Protein AF-A0A4D5RZQ8-F1 (afdb_monomer)

Organism: Ixodes scapularis (NCBI:txid6945)

Radius of gyration: 25.53 Å; Cα contacts (8 Å, |Δi|>4): 150; chains: 1; bounding box: 69×54×62 Å

Mean predicted aligned error: 17.37 Å

pLDDT: mean 73.5, std 21.87, range [24.86, 95.88]

Solvent-accessible surface area (backbone atoms only — not comparable to full-atom values): 15241 Å² total; per-residue (Å²): 139,88,83,89,85,85,87,79,93,62,88,60,76,55,78,54,78,70,83,88,79,82,93,81,91,76,90,80,89,87,87,85,86,82,96,78,65,70,71,69,52,48,58,58,53,49,54,51,53,51,50,51,41,70,76,37,72,92,57,69,78,52,86,44,87,56,77,69,95,70,79,49,62,72,60,54,49,52,52,50,53,44,51,72,77,52,64,61,80,85,72,75,75,63,95,75,77,50,70,65,58,58,49,48,54,54,49,50,53,50,52,49,53,56,46,50,58,50,59,71,47,60,77,36,65,78,72,62,87,86,50,52,72,66,58,40,50,50,54,50,21,56,72,65,76,61,52,68,33,58,39,58,50,35,67,74,67,65,57,92,70,80,55,46,29,93,88,77,61,47,71,27,43,59,54,42,54,62,32,77,73,40,66,69,90,67,56,80,94,50,64,85,56,85,47,59,66,53,64,52,47,52,65,96,52,88,60,40,64,60,51,53,49,52,50,46,68,51,46,50,60,53,32,50,53,45,52,52,55,54,56,54,52,61,61,64,79,73,116

Foldseek 3Di:
DDDDDDDDDDWDKDKDFDDDDDDDDDDDDDDDDDDDPPPVCVVVVVVVVVVVCVVPVPTDIDIDTDGPPPPPPVRVVVVVVCCVVDVDPPPPPPPDDPVVVVVVVVVVVVVVVVVVVVVVLPQFDQPDPPDDPVLNVQLVCLSVQNQQKLQVLCVVVVDPDARADPPPGDHTGPQCQQPVVQNFPADPVCPPDDGSSCLRRDDPDPCVVVSSVSSCVRRVVSSVVSVVVSVVVVVVVVD

Sequence (239 aa):
ISKMKRSCPLTHALIHSTPKPSQNPQRSTIWKNKKLHRQHLTLKTNNLVCEIHVRYPDKKFRLVWTPGHQGVEGNETAHRLTLENSPGPVSSWPAIYSVGATRNARRALRKSRLKEQREERTIYPHPPKTMSRQQSSLVRQAQTNSLPSHYIFHHIYKRPDSPTCPKCREYPSIPHTYWSRNPPTLPPTLSHIISWEEWLALPMGTDTPTALEALINHSSPLAESIRETCARRTVRTRT

Secondary structure (DSSP, 8-state):
------------EEEEE-----------------TTSTTHHHHHHHHHHHHHHHH-TT--EEEEE--TTS--HHHHHHHHHHHHH---S-----SS--HHHHHHHHHHHHHHHHHHHHHGGGGSPPPPTTS-HHHHHHHHHHHTT-S--HHHHHHHHT-SS----TTT-S---HHIIIIISS-----GGGTT--SHHHHHS--SSTTHHHHHHHHHHHHHHHHHHHHHHHHHHHHHTT-

Structure (mmCIF, N/CA/C/O backbone):
data_AF-A0A4D5RZQ8-F1
#
_entry.id   AF-A0A4D5RZQ8-F1
#
loop_
_atom_site.group_PDB
_atom_site.id
_atom_site.type_symbol
_atom_site.label_atom_id
_atom_site.label_alt_id
_atom_site.label_comp_id
_atom_site.label_asym_id
_atom_site.label_entity_id
_atom_site.label_seq_id
_atom_site.pdbx_PDB_ins_code
_atom_site.Cartn_x
_atom_site.Cartn_y
_atom_site.Cartn_z
_atom_site.occupancy
_atom_site.B_iso_or_equiv
_atom_site.auth_seq_id
_atom_site.auth_comp_id
_atom_site.auth_asym_id
_atom_site.auth_atom_id
_atom_site.pdbx_PDB_model_num
ATOM 1 N N . ILE A 1 1 ? 48.297 -12.491 -20.208 1.00 29.78 1 ILE A N 1
ATOM 2 C CA . ILE A 1 1 ? 47.726 -13.008 -18.934 1.00 29.78 1 ILE A CA 1
ATOM 3 C C . ILE A 1 1 ? 46.802 -11.916 -18.377 1.00 29.78 1 ILE A C 1
ATOM 5 O O . ILE A 1 1 ? 47.288 -10.922 -17.882 1.00 29.78 1 ILE A O 1
ATOM 9 N N . SER A 1 2 ? 45.529 -11.861 -18.773 1.00 29.11 2 SER A N 1
ATOM 10 C CA . SER A 1 2 ? 44.359 -12.528 -18.167 1.00 29.11 2 SER A CA 1
ATOM 11 C C . SER A 1 2 ? 43.505 -11.558 -17.323 1.00 29.11 2 SER A C 1
ATOM 13 O O . SER A 1 2 ? 43.999 -10.934 -16.393 1.00 29.11 2 SER A O 1
ATOM 15 N N . LYS A 1 3 ? 42.195 -11.552 -17.633 1.00 26.75 3 LYS A N 1
ATOM 16 C CA . LYS A 1 3 ? 41.026 -11.054 -16.867 1.00 26.75 3 LYS A CA 1
ATOM 17 C C . LYS A 1 3 ? 40.607 -9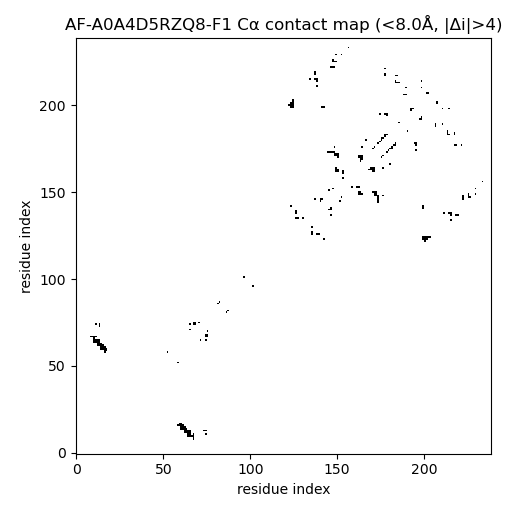.580 -17.020 1.00 26.75 3 LYS A C 1
ATOM 19 O O . LYS A 1 3 ? 40.619 -8.814 -16.065 1.00 26.75 3 LYS A O 1
ATOM 24 N N . MET A 1 4 ? 39.976 -9.262 -18.155 1.00 24.86 4 MET A N 1
ATOM 25 C CA . MET A 1 4 ? 38.814 -8.359 -18.161 1.00 24.86 4 MET A CA 1
ATOM 26 C C . MET A 1 4 ? 37.529 -9.193 -18.051 1.00 24.86 4 MET A C 1
ATOM 28 O O . MET A 1 4 ? 37.158 -9.902 -18.979 1.00 24.86 4 MET A O 1
ATOM 32 N N . LYS A 1 5 ? 36.828 -9.107 -16.916 1.00 30.89 5 LYS A N 1
ATOM 33 C CA . LYS A 1 5 ? 35.423 -9.527 -16.800 1.00 30.89 5 LYS A CA 1
ATOM 34 C C . LYS A 1 5 ? 34.562 -8.270 -16.745 1.00 30.89 5 LYS A C 1
ATOM 36 O O . LYS A 1 5 ? 34.431 -7.657 -15.691 1.00 30.89 5 LYS A O 1
ATOM 41 N N . ARG A 1 6 ? 33.976 -7.886 -17.880 1.00 31.34 6 ARG A N 1
ATOM 42 C CA . ARG A 1 6 ? 32.877 -6.914 -17.937 1.00 31.34 6 ARG A CA 1
ATOM 43 C C . ARG A 1 6 ? 31.578 -7.704 -18.075 1.00 31.34 6 ARG A C 1
ATOM 45 O O . ARG A 1 6 ? 31.312 -8.271 -19.123 1.00 31.34 6 ARG A O 1
ATOM 52 N N . SER A 1 7 ? 30.793 -7.784 -17.001 1.00 29.47 7 SER A N 1
ATOM 53 C CA . SER A 1 7 ? 29.434 -8.332 -17.039 1.00 29.47 7 SER A CA 1
ATOM 54 C C . SER A 1 7 ? 28.433 -7.179 -17.075 1.00 29.47 7 SER A C 1
ATOM 56 O O . SER A 1 7 ? 28.219 -6.517 -16.058 1.00 29.47 7 SER A O 1
ATOM 58 N N . CYS A 1 8 ? 27.834 -6.942 -18.238 1.00 29.69 8 CYS A N 1
ATOM 59 C CA . CYS A 1 8 ? 26.669 -6.078 -18.414 1.00 29.69 8 CYS A CA 1
ATOM 60 C C . CYS A 1 8 ? 25.449 -6.995 -18.626 1.00 29.69 8 CYS A C 1
ATOM 62 O O . CYS A 1 8 ? 25.531 -7.868 -19.490 1.00 29.69 8 CYS A O 1
ATOM 64 N N . PRO A 1 9 ? 24.350 -6.895 -17.855 1.00 34.78 9 PRO A N 1
ATOM 65 C CA . PRO A 1 9 ? 23.208 -7.777 -18.038 1.00 34.78 9 PRO A CA 1
ATOM 66 C C . PRO A 1 9 ? 22.174 -7.100 -18.945 1.00 34.78 9 PRO A C 1
ATOM 68 O O . PRO A 1 9 ? 21.301 -6.382 -18.469 1.00 34.78 9 PRO A O 1
ATOM 71 N N . LEU A 1 10 ? 22.250 -7.355 -20.250 1.00 33.25 10 LEU A N 1
ATOM 72 C CA . LEU A 1 10 ? 21.068 -7.318 -21.112 1.00 33.25 10 LEU A CA 1
ATOM 73 C C . LEU A 1 10 ? 20.671 -8.771 -21.358 1.00 33.25 10 LEU A C 1
ATOM 75 O O . LEU A 1 10 ? 21.478 -9.579 -21.807 1.00 33.25 10 LEU A O 1
ATOM 79 N N . THR A 1 11 ? 19.459 -9.119 -20.933 1.00 32.91 11 THR A N 1
ATOM 80 C CA . THR A 1 11 ? 18.948 -10.492 -20.950 1.00 32.91 11 THR A CA 1
ATOM 81 C C . THR A 1 11 ? 17.912 -10.579 -22.058 1.00 32.91 11 THR A C 1
ATOM 83 O O . THR A 1 11 ? 16.825 -10.031 -21.899 1.00 32.91 11 THR A O 1
ATOM 86 N N . HIS A 1 12 ? 18.235 -11.262 -23.152 1.00 40.97 12 HIS A N 1
ATOM 87 C CA . HIS A 1 12 ? 17.260 -11.654 -24.167 1.00 40.97 12 HIS A CA 1
ATOM 88 C C . HIS A 1 12 ? 17.228 -13.178 -24.252 1.00 40.97 12 HIS A C 1
ATOM 90 O O . HIS A 1 12 ? 18.252 -13.842 -24.091 1.00 40.97 12 HIS A O 1
ATOM 96 N N . ALA A 1 13 ? 16.030 -13.727 -24.425 1.00 38.28 13 ALA A N 1
ATOM 97 C CA . ALA A 1 13 ? 15.817 -15.151 -24.601 1.00 38.28 13 ALA A CA 1
ATOM 98 C C . ALA A 1 13 ? 15.454 -15.403 -26.064 1.00 38.28 13 ALA A C 1
ATOM 100 O O . ALA A 1 13 ? 14.511 -14.802 -26.574 1.00 38.28 13 ALA A O 1
ATOM 101 N N . LEU A 1 14 ? 16.205 -16.279 -26.726 1.00 39.69 14 LEU A N 1
ATOM 102 C CA . LEU A 1 14 ? 15.891 -16.755 -28.069 1.00 39.69 14 LEU A CA 1
ATOM 103 C C . LEU A 1 14 ? 15.102 -18.057 -27.969 1.00 39.69 14 LEU A C 1
ATOM 105 O O . LEU A 1 14 ? 15.439 -18.953 -27.189 1.00 39.69 14 LEU A O 1
ATOM 109 N N . ILE A 1 15 ? 14.047 -18.153 -28.772 1.00 37.19 15 ILE A N 1
ATOM 110 C CA . ILE A 1 15 ? 13.233 -19.356 -28.916 1.00 37.19 15 ILE A CA 1
ATOM 111 C C . ILE A 1 15 ? 13.574 -19.955 -30.276 1.00 37.19 15 ILE A C 1
ATOM 113 O O . ILE A 1 15 ? 13.273 -19.367 -31.310 1.00 37.19 15 ILE A O 1
ATOM 117 N N . HIS A 1 16 ? 14.205 -21.127 -30.272 1.00 34.44 16 HIS A N 1
ATOM 118 C CA . HIS A 1 16 ? 14.431 -21.901 -31.490 1.00 34.44 16 HIS A CA 1
ATOM 119 C C . HIS A 1 16 ? 13.367 -22.997 -31.611 1.00 34.44 16 HIS A C 1
ATOM 121 O O . HIS A 1 16 ? 13.112 -23.725 -30.648 1.00 34.44 16 HIS A O 1
ATOM 127 N N . SER A 1 17 ? 12.783 -23.147 -32.801 1.00 29.61 17 SER A N 1
ATOM 128 C CA . SER A 1 17 ? 12.032 -24.342 -33.192 1.00 29.61 17 SER A CA 1
ATOM 129 C C . SER A 1 17 ? 12.974 -25.298 -33.919 1.00 29.61 17 SER A C 1
ATOM 131 O O . SER A 1 17 ? 13.519 -24.940 -34.961 1.00 29.61 17 SER A O 1
ATOM 133 N N . THR A 1 18 ? 13.175 -26.504 -33.395 1.00 33.50 18 THR A N 1
ATOM 134 C CA . THR A 1 18 ? 13.947 -27.550 -34.083 1.00 33.50 18 THR A CA 1
ATOM 135 C C . THR A 1 18 ? 13.002 -28.613 -34.648 1.00 33.50 18 THR A C 1
ATOM 137 O O . THR A 1 18 ? 12.125 -29.064 -33.903 1.00 33.50 18 THR A O 1
ATOM 140 N N . PRO A 1 19 ? 13.169 -29.071 -35.902 1.00 31.41 19 PRO A N 1
ATOM 141 C CA . PRO A 1 19 ? 12.516 -30.290 -36.370 1.00 31.41 19 PRO A CA 1
ATOM 142 C C . PRO A 1 19 ? 13.084 -31.508 -35.617 1.00 31.41 19 PRO A C 1
ATOM 144 O O . PRO A 1 19 ? 14.240 -31.498 -35.197 1.00 31.41 19 PRO A O 1
ATOM 147 N N . LYS A 1 20 ? 12.238 -32.522 -35.381 1.00 34.00 20 LYS A N 1
ATOM 148 C CA . LYS A 1 20 ? 12.534 -33.724 -34.573 1.00 34.00 20 LYS A CA 1
ATOM 149 C C . LYS A 1 20 ? 13.854 -34.399 -34.985 1.00 34.00 20 LYS A C 1
ATOM 151 O O . LYS A 1 20 ? 13.957 -34.818 -36.134 1.00 34.00 20 LYS A O 1
ATOM 156 N N . PRO A 1 21 ? 14.742 -34.701 -34.021 1.00 30.91 21 PRO A N 1
ATOM 157 C CA . PRO A 1 21 ? 15.585 -35.882 -34.089 1.00 30.91 21 PRO A CA 1
ATOM 158 C C . PRO A 1 21 ? 15.149 -36.925 -33.050 1.00 30.91 21 PRO A C 1
ATOM 160 O O . PRO A 1 21 ? 14.499 -36.624 -32.045 1.00 30.91 21 PRO A O 1
ATOM 163 N N . SER A 1 22 ? 15.481 -38.170 -33.370 1.00 34.25 22 SER A N 1
ATOM 164 C CA . SER A 1 22 ? 15.110 -39.415 -32.709 1.00 34.25 22 SER A CA 1
ATOM 165 C C . SER A 1 22 ? 15.615 -39.563 -31.265 1.00 34.25 22 SER A C 1
ATOM 167 O O . SER A 1 22 ? 16.491 -38.849 -30.789 1.00 34.25 22 SER A O 1
ATOM 169 N N . GLN A 1 23 ? 14.996 -40.528 -30.588 1.00 34.56 23 GLN A N 1
ATOM 170 C CA . GLN A 1 23 ? 15.138 -40.971 -29.199 1.00 34.56 23 GLN A CA 1
ATOM 171 C C . GLN A 1 23 ? 16.588 -41.050 -28.663 1.00 34.56 23 GLN A C 1
ATOM 173 O O . GLN A 1 23 ? 17.402 -41.747 -29.254 1.00 34.56 23 GLN A O 1
ATOM 178 N N . ASN A 1 24 ? 16.883 -40.405 -27.519 1.00 27.77 24 ASN A N 1
ATOM 179 C CA . ASN A 1 24 ? 17.336 -41.014 -26.240 1.00 27.77 24 ASN A CA 1
ATOM 180 C C . ASN A 1 24 ? 17.576 -39.907 -25.169 1.00 27.77 24 ASN A C 1
ATOM 182 O O . ASN A 1 24 ? 17.968 -38.797 -25.536 1.00 27.77 24 ASN A O 1
ATOM 186 N N . PRO A 1 25 ? 17.351 -40.139 -23.855 1.00 42.00 25 PRO A N 1
ATOM 187 C CA . PRO A 1 25 ? 17.356 -39.101 -22.833 1.00 42.00 25 PRO A CA 1
ATOM 188 C C . PRO A 1 25 ? 18.711 -39.022 -22.122 1.00 42.00 25 PRO A C 1
ATOM 190 O O . PRO A 1 25 ? 19.153 -39.988 -21.508 1.00 42.00 25 PRO A O 1
ATOM 193 N N . GLN A 1 26 ? 19.336 -37.845 -22.094 1.00 27.84 26 GLN A N 1
ATOM 194 C CA . GLN A 1 26 ? 20.367 -37.558 -21.097 1.00 27.84 26 GLN A CA 1
ATOM 195 C C . GLN A 1 26 ? 20.061 -36.273 -20.332 1.00 27.84 26 GLN A C 1
ATOM 197 O O . GLN A 1 26 ? 20.013 -35.168 -20.871 1.00 27.84 26 GLN A O 1
ATOM 202 N N . ARG A 1 27 ? 19.851 -36.471 -19.026 1.00 35.59 27 ARG A N 1
ATOM 203 C CA . ARG A 1 27 ? 19.941 -35.458 -17.976 1.00 35.59 27 ARG A CA 1
ATOM 204 C C . ARG A 1 27 ? 21.267 -34.708 -18.104 1.00 35.59 27 ARG A C 1
ATOM 206 O O . ARG A 1 27 ? 22.316 -35.338 -18.103 1.00 35.59 27 ARG A O 1
ATOM 213 N N . SER A 1 28 ? 21.240 -33.384 -18.002 1.00 24.97 28 SER A N 1
ATOM 214 C CA . SER A 1 28 ? 22.231 -32.708 -17.160 1.00 24.97 28 SER A CA 1
ATOM 215 C C . SER A 1 28 ? 21.703 -31.375 -16.639 1.00 24.97 28 SER A C 1
ATOM 217 O O . SER A 1 28 ? 21.286 -30.471 -17.359 1.00 24.97 28 SER A O 1
ATOM 219 N N . THR A 1 29 ? 21.693 -31.308 -15.318 1.00 32.19 29 THR A N 1
ATOM 220 C CA . THR A 1 29 ? 21.389 -30.156 -14.485 1.00 32.19 29 THR A CA 1
ATOM 221 C C . THR A 1 29 ? 22.698 -29.418 -14.246 1.00 32.19 29 THR A C 1
ATOM 223 O O . THR A 1 29 ? 23.569 -29.989 -13.602 1.00 32.19 29 THR A O 1
ATOM 226 N N . ILE A 1 30 ? 22.854 -28.157 -14.667 1.00 24.89 30 ILE A N 1
ATOM 227 C CA . ILE A 1 30 ? 23.880 -27.270 -14.087 1.00 24.89 30 ILE A CA 1
ATOM 228 C C . ILE A 1 30 ? 23.316 -25.852 -13.935 1.00 24.89 30 ILE A C 1
ATOM 230 O O . ILE A 1 30 ? 23.224 -25.076 -14.881 1.00 24.89 30 ILE A O 1
ATOM 234 N N . TRP A 1 31 ? 22.966 -25.511 -12.693 1.00 30.81 31 TRP A N 1
ATOM 235 C CA . TRP A 1 31 ? 22.682 -24.154 -12.228 1.00 30.81 31 TRP A CA 1
ATOM 236 C C . TRP A 1 31 ? 23.890 -23.617 -11.453 1.00 30.81 31 TRP A C 1
ATOM 238 O O . TRP A 1 31 ? 24.262 -24.199 -10.436 1.00 30.81 31 TRP A O 1
ATOM 248 N N . LYS A 1 32 ? 24.435 -22.453 -11.838 1.00 27.66 32 LYS A N 1
ATOM 249 C CA . LYS A 1 32 ? 25.304 -21.635 -10.964 1.00 27.66 32 LYS A CA 1
ATOM 250 C C . LYS A 1 32 ? 24.985 -20.128 -11.066 1.00 27.66 32 LYS A C 1
ATOM 252 O O . LYS A 1 32 ? 25.587 -19.388 -11.823 1.00 27.66 32 LYS A O 1
ATOM 257 N N . ASN A 1 33 ? 24.008 -19.724 -10.245 1.00 30.12 33 ASN A N 1
ATOM 258 C CA . ASN A 1 33 ? 23.954 -18.550 -9.347 1.00 30.12 33 ASN A CA 1
ATOM 259 C C . ASN A 1 33 ? 24.274 -17.102 -9.840 1.00 30.12 33 ASN A C 1
ATOM 261 O O . ASN A 1 33 ? 25.426 -16.795 -10.129 1.00 30.12 33 ASN A O 1
ATOM 265 N N . LYS A 1 34 ? 23.294 -16.170 -9.713 1.00 36.84 34 LYS A N 1
ATOM 266 C CA . LYS A 1 34 ? 23.394 -14.900 -8.920 1.00 36.84 34 LYS A CA 1
ATOM 267 C C . LYS A 1 34 ? 22.046 -14.139 -8.735 1.00 36.84 34 LYS A C 1
ATOM 269 O O . LYS A 1 34 ? 21.710 -13.163 -9.395 1.00 36.84 34 LYS A O 1
ATOM 274 N N . LYS A 1 35 ? 21.272 -14.659 -7.780 1.00 34.84 35 LYS A N 1
ATOM 275 C CA . LYS A 1 35 ? 20.3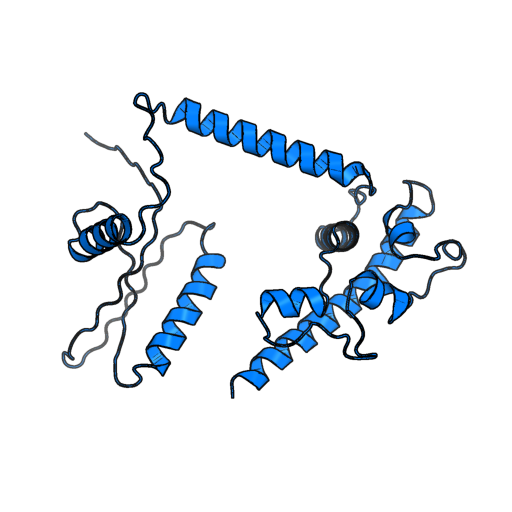94 -14.076 -6.730 1.00 34.84 35 LYS A CA 1
ATOM 276 C C . LYS A 1 35 ? 19.588 -12.746 -6.804 1.00 34.84 35 LYS A C 1
ATOM 278 O O . LYS A 1 35 ? 18.853 -12.551 -5.846 1.00 34.84 35 LYS A O 1
ATOM 283 N N . LEU A 1 36 ? 19.582 -11.875 -7.826 1.00 31.88 36 LEU A N 1
ATOM 284 C CA . LEU A 1 36 ? 18.715 -10.654 -7.762 1.00 31.88 36 LEU A CA 1
ATOM 285 C C . LEU A 1 36 ? 17.763 -10.379 -8.938 1.00 31.88 36 LEU A C 1
ATOM 287 O O . LEU A 1 36 ? 16.907 -9.509 -8.825 1.00 31.88 36 LEU A O 1
ATOM 291 N N . HIS A 1 37 ? 17.820 -11.157 -10.020 1.00 35.84 37 HIS A N 1
ATOM 292 C CA . HIS A 1 37 ? 16.949 -10.963 -11.194 1.00 35.84 37 HIS A CA 1
ATOM 293 C C . HIS A 1 37 ? 15.788 -11.971 -11.300 1.00 35.84 37 HIS A C 1
ATOM 295 O O . HIS A 1 37 ? 15.057 -11.997 -12.289 1.00 35.84 37 HIS A O 1
ATOM 301 N N . ARG A 1 38 ? 15.624 -12.835 -10.289 1.00 37.78 38 ARG A N 1
ATOM 302 C CA . ARG A 1 38 ? 14.928 -14.123 -10.435 1.00 37.78 38 ARG A CA 1
ATOM 303 C C . ARG A 1 38 ? 13.398 -14.059 -10.403 1.00 37.78 38 ARG A C 1
ATOM 305 O O . ARG A 1 38 ? 12.788 -14.991 -10.907 1.00 37.78 38 ARG A O 1
ATOM 312 N N . GLN A 1 39 ? 12.780 -13.019 -9.835 1.00 38.41 39 GLN A N 1
ATOM 313 C CA . GLN A 1 39 ? 11.319 -12.987 -9.614 1.00 38.41 39 GLN A CA 1
ATOM 314 C C . GLN A 1 39 ? 10.524 -12.239 -10.699 1.00 38.41 39 GLN A C 1
ATOM 316 O O . GLN A 1 39 ? 9.396 -12.616 -10.997 1.00 38.41 39 GLN A O 1
ATOM 321 N N . HIS A 1 40 ? 11.093 -11.209 -11.334 1.00 37.69 40 HIS A N 1
ATOM 322 C CA . HIS A 1 40 ? 10.385 -10.468 -12.391 1.00 37.69 40 HIS A CA 1
ATOM 323 C C . HIS A 1 40 ? 10.589 -11.038 -13.797 1.00 37.69 40 HIS A C 1
ATOM 325 O O . HIS A 1 40 ? 9.682 -10.927 -14.621 1.00 37.69 40 HIS A O 1
ATOM 331 N N . LEU A 1 41 ? 11.720 -11.703 -14.069 1.00 44.72 41 LEU A N 1
ATOM 332 C CA . LEU A 1 41 ? 11.882 -12.439 -15.326 1.00 44.72 41 LEU A CA 1
ATOM 333 C C . LEU A 1 41 ? 11.000 -13.689 -15.369 1.00 44.72 41 LEU A C 1
ATOM 335 O O . LEU A 1 41 ? 10.463 -13.999 -16.422 1.00 44.72 41 LEU A O 1
ATOM 339 N N . THR A 1 42 ? 10.787 -14.383 -14.251 1.00 53.59 42 THR A N 1
ATOM 340 C CA . THR A 1 42 ? 10.023 -15.642 -14.235 1.00 53.59 42 THR A CA 1
ATOM 341 C C . THR A 1 42 ? 8.562 -15.448 -14.626 1.00 53.59 42 THR A C 1
ATOM 343 O O . THR A 1 42 ? 8.087 -16.161 -15.497 1.00 53.59 42 THR A O 1
ATOM 346 N N . LEU A 1 43 ? 7.856 -14.453 -14.079 1.00 50.16 43 LEU A N 1
ATOM 347 C CA . LEU A 1 43 ? 6.432 -14.251 -14.391 1.00 50.16 43 LEU A CA 1
ATOM 348 C C . LEU A 1 43 ? 6.178 -13.825 -15.845 1.00 50.16 43 LEU A C 1
ATOM 350 O O . LEU A 1 43 ? 5.299 -14.382 -16.499 1.00 50.16 43 LEU A O 1
ATOM 354 N N . LYS A 1 44 ? 6.958 -12.872 -16.374 1.00 56.31 44 LYS A N 1
ATOM 355 C CA . LYS A 1 44 ? 6.798 -12.416 -17.766 1.00 56.31 44 LYS A CA 1
ATOM 356 C C . LYS A 1 44 ? 7.183 -13.500 -18.770 1.00 56.31 44 LYS A C 1
ATOM 358 O O . LYS A 1 44 ? 6.467 -13.704 -19.744 1.00 56.31 44 LYS A O 1
ATOM 363 N N . THR A 1 45 ? 8.273 -14.220 -18.503 1.00 64.06 45 THR A N 1
ATOM 364 C CA . THR A 1 45 ? 8.728 -15.302 -19.385 1.00 64.06 45 THR A CA 1
ATOM 365 C C . THR A 1 45 ? 7.759 -16.483 -19.341 1.00 64.06 45 THR A C 1
ATOM 367 O O . THR A 1 45 ? 7.448 -17.035 -20.387 1.00 64.06 45 THR A O 1
ATOM 370 N N . ASN A 1 46 ? 7.201 -16.823 -18.173 1.00 67.56 46 ASN A N 1
ATOM 371 C CA . ASN A 1 46 ? 6.219 -17.905 -18.056 1.00 67.56 46 ASN A CA 1
ATOM 372 C C . ASN A 1 46 ? 4.918 -17.595 -18.806 1.00 67.56 46 ASN A C 1
ATOM 374 O O . ASN A 1 46 ? 4.415 -18.465 -19.505 1.00 67.56 46 ASN A O 1
ATOM 378 N N . ASN A 1 47 ? 4.396 -16.366 -18.715 1.00 70.38 47 ASN A N 1
ATOM 379 C CA . ASN A 1 47 ? 3.195 -15.988 -19.468 1.00 70.38 47 ASN A CA 1
ATOM 380 C C . ASN A 1 47 ? 3.417 -16.083 -20.983 1.00 70.38 47 ASN A C 1
ATOM 382 O O . ASN A 1 47 ? 2.566 -16.625 -21.682 1.00 70.38 47 ASN A O 1
ATOM 386 N N . LEU A 1 48 ? 4.573 -15.620 -21.472 1.00 72.00 48 LEU A N 1
ATOM 387 C CA . LEU A 1 48 ? 4.926 -15.712 -22.889 1.00 72.00 48 LEU A CA 1
ATOM 388 C C . LEU A 1 48 ? 5.062 -17.173 -23.346 1.00 72.00 48 LEU A C 1
ATOM 390 O O . LEU A 1 48 ? 4.563 -17.542 -24.403 1.00 72.00 48 LEU A O 1
ATOM 394 N N . VAL A 1 49 ? 5.705 -18.022 -22.538 1.00 72.44 49 VAL A N 1
ATOM 395 C CA . VAL A 1 49 ? 5.836 -19.457 -22.833 1.00 72.44 49 VAL A CA 1
ATOM 396 C C . VAL A 1 49 ? 4.465 -20.134 -22.890 1.00 72.44 49 VAL A C 1
ATOM 398 O O . VAL A 1 49 ? 4.220 -20.906 -23.814 1.00 72.44 49 VAL A O 1
ATOM 401 N N . CYS A 1 50 ? 3.560 -19.821 -21.957 1.00 75.19 50 CYS A N 1
ATOM 402 C CA . CYS A 1 50 ? 2.194 -20.340 -21.988 1.00 75.19 50 CYS A CA 1
ATOM 403 C C . CYS A 1 50 ? 1.440 -19.887 -23.244 1.00 75.19 50 CYS A C 1
ATOM 405 O O . CYS A 1 50 ? 0.814 -20.713 -23.897 1.00 75.19 50 CYS A O 1
ATOM 407 N N . GLU A 1 51 ? 1.527 -18.607 -23.615 1.00 79.06 51 GLU A N 1
ATOM 408 C CA . GLU A 1 51 ? 0.872 -18.082 -24.820 1.00 79.06 51 GLU A CA 1
ATOM 409 C C . GLU A 1 51 ? 1.375 -18.776 -26.093 1.00 79.06 51 GLU A C 1
ATOM 411 O O . GLU A 1 51 ? 0.583 -19.174 -26.944 1.00 79.06 51 GLU A O 1
ATOM 416 N N . ILE A 1 52 ? 2.690 -18.977 -26.204 1.00 77.88 52 ILE A N 1
ATOM 417 C CA . ILE A 1 52 ? 3.303 -19.663 -27.346 1.00 77.88 52 ILE A CA 1
ATOM 418 C C . ILE A 1 52 ? 2.859 -21.127 -27.411 1.00 77.88 52 ILE A C 1
ATOM 420 O O . ILE A 1 52 ? 2.578 -21.624 -28.499 1.00 77.88 52 ILE A O 1
ATOM 424 N N . HIS A 1 53 ? 2.763 -21.809 -26.269 1.00 80.31 53 HIS A N 1
ATOM 425 C CA . HIS A 1 53 ? 2.318 -23.199 -26.229 1.00 80.31 53 HIS A CA 1
ATOM 426 C C . HIS A 1 53 ? 0.834 -23.346 -26.590 1.00 80.31 53 HIS A C 1
ATOM 428 O O . HIS A 1 53 ? 0.481 -24.264 -27.320 1.00 80.31 53 HIS A O 1
ATOM 434 N N . VAL A 1 54 ? -0.019 -22.412 -26.153 1.00 84.81 54 VAL A N 1
ATOM 435 C CA . VAL A 1 54 ? -1.440 -22.371 -26.541 1.00 84.81 54 VAL A CA 1
ATOM 436 C C . VAL A 1 54 ? -1.597 -22.082 -28.035 1.00 84.81 54 VAL A C 1
ATOM 438 O O . VAL A 1 54 ? -2.408 -22.714 -28.701 1.00 84.81 54 VAL A O 1
ATOM 441 N N . ARG A 1 55 ? -0.815 -21.141 -28.578 1.00 85.88 55 ARG A N 1
ATOM 442 C CA . ARG A 1 55 ? -0.891 -20.757 -29.996 1.00 85.88 55 ARG A CA 1
ATOM 443 C C . ARG A 1 55 ? -0.313 -21.825 -30.931 1.00 85.88 55 ARG A C 1
ATOM 445 O O . ARG A 1 55 ? -0.736 -21.912 -32.079 1.00 85.88 55 ARG A O 1
ATOM 452 N N . TYR A 1 56 ? 0.639 -22.628 -30.456 1.00 85.81 56 TYR A N 1
ATOM 453 C CA . TYR A 1 56 ? 1.317 -23.661 -31.243 1.00 85.81 56 TYR A CA 1
ATOM 454 C C . TYR A 1 56 ? 1.435 -24.980 -30.454 1.00 85.81 56 TYR A C 1
ATOM 456 O O . TYR A 1 56 ? 2.545 -25.355 -30.055 1.00 85.81 56 TYR A O 1
ATOM 464 N N . PRO A 1 57 ? 0.317 -25.698 -30.238 1.00 85.50 57 PRO A N 1
ATOM 465 C CA . PRO A 1 57 ? 0.275 -26.878 -29.369 1.00 85.50 57 PRO A CA 1
ATOM 466 C C . PRO A 1 57 ? 1.156 -28.029 -29.875 1.00 85.50 57 PRO A C 1
ATOM 468 O O . PRO A 1 57 ? 1.787 -28.726 -29.081 1.00 85.50 57 PRO A O 1
ATOM 471 N N . ASP A 1 58 ? 1.295 -28.171 -31.195 1.00 90.44 58 ASP A N 1
ATOM 472 C CA . ASP A 1 58 ? 2.068 -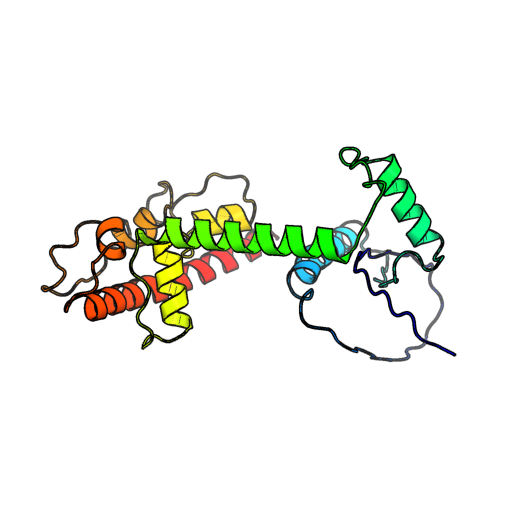29.258 -31.814 1.00 90.44 58 ASP A CA 1
ATOM 473 C C . ASP A 1 58 ? 3.576 -28.972 -31.905 1.00 90.44 58 ASP A C 1
ATOM 475 O O . ASP A 1 58 ? 4.360 -29.813 -32.360 1.00 90.44 58 ASP A O 1
ATOM 479 N N . LYS A 1 59 ? 4.021 -27.780 -31.483 1.00 80.81 59 LYS A N 1
ATOM 480 C CA . LYS A 1 59 ? 5.427 -27.370 -31.559 1.00 80.81 59 LYS A CA 1
ATOM 481 C C . LYS A 1 59 ? 6.100 -27.449 -30.193 1.00 80.81 59 LYS A C 1
ATOM 483 O O . LYS A 1 59 ? 5.593 -26.982 -29.178 1.00 80.81 59 LYS A O 1
ATOM 488 N N . LYS A 1 60 ? 7.307 -28.020 -30.177 1.00 81.38 60 LYS A N 1
ATOM 489 C CA . LYS A 1 60 ? 8.169 -28.050 -28.990 1.00 81.38 60 LYS A CA 1
ATOM 490 C C . LYS A 1 60 ? 9.131 -26.872 -29.025 1.00 81.38 60 LYS A C 1
ATOM 492 O O . LYS A 1 60 ? 9.813 -26.655 -30.024 1.00 81.38 60 LYS A O 1
ATOM 497 N N . PHE A 1 61 ? 9.219 -26.158 -27.910 1.00 73.19 61 PHE A N 1
ATOM 498 C CA . PHE A 1 61 ? 10.088 -24.997 -27.758 1.00 73.19 61 PHE A CA 1
ATOM 499 C C . PHE A 1 61 ? 11.130 -25.251 -26.674 1.00 73.19 61 PHE A C 1
ATOM 501 O O . PHE A 1 61 ? 10.840 -25.862 -25.645 1.00 73.19 61 PHE A O 1
ATOM 508 N N . ARG A 1 62 ? 12.350 -24.753 -26.893 1.00 76.69 62 ARG A N 1
ATOM 509 C CA . ARG A 1 62 ? 13.415 -24.749 -25.888 1.00 76.69 62 ARG A CA 1
ATOM 510 C C . ARG A 1 62 ? 13.853 -23.317 -25.631 1.00 76.69 62 ARG A C 1
ATOM 512 O O . ARG A 1 62 ? 14.282 -22.626 -26.551 1.00 76.69 62 ARG A O 1
ATOM 519 N N . LEU A 1 63 ? 13.771 -22.905 -24.370 1.00 74.50 63 LEU A N 1
ATOM 520 C CA . LEU A 1 63 ? 14.263 -21.611 -23.923 1.00 74.50 63 LEU A CA 1
ATOM 521 C C . LEU A 1 63 ? 15.767 -21.706 -23.653 1.00 74.50 63 LEU A C 1
ATOM 523 O O . LEU A 1 63 ? 16.191 -22.498 -22.810 1.00 74.50 63 LEU A O 1
ATOM 527 N N . VAL A 1 64 ? 16.564 -20.901 -24.354 1.00 75.69 64 VAL A N 1
ATOM 528 C CA . VAL A 1 64 ? 18.020 -20.852 -24.171 1.00 75.69 64 VAL A CA 1
ATOM 529 C C . VAL A 1 64 ? 18.423 -19.443 -23.757 1.00 75.69 64 VAL A C 1
ATOM 531 O O . VAL A 1 64 ? 17.979 -18.456 -24.342 1.00 75.69 64 VAL A O 1
ATOM 534 N N . TRP A 1 65 ? 19.259 -19.351 -22.724 1.00 80.75 65 TRP A N 1
ATOM 535 C CA . TRP A 1 65 ? 19.905 -18.099 -22.350 1.00 80.75 65 TRP A CA 1
ATOM 536 C C . TRP A 1 65 ? 21.225 -17.970 -23.104 1.00 80.75 65 TRP A C 1
ATOM 538 O O . TRP A 1 65 ? 22.051 -18.883 -23.053 1.00 80.75 65 TRP A O 1
ATOM 548 N N . THR A 1 66 ? 21.437 -16.829 -23.753 1.00 76.62 66 THR A N 1
ATOM 549 C CA . THR A 1 66 ? 22.687 -16.505 -24.444 1.00 76.62 66 THR A CA 1
ATOM 550 C C . THR A 1 66 ? 23.265 -15.196 -23.911 1.00 76.62 66 THR A C 1
ATOM 552 O O . THR A 1 66 ? 22.517 -14.238 -23.697 1.00 76.62 66 THR A O 1
ATOM 555 N N . PRO A 1 67 ? 24.587 -15.122 -23.682 1.00 71.62 67 PRO A N 1
ATOM 556 C CA . PRO A 1 67 ? 25.236 -13.867 -23.331 1.00 71.62 67 PRO A CA 1
ATOM 557 C C . PRO A 1 67 ? 25.173 -12.888 -24.514 1.00 71.62 67 PRO A C 1
ATOM 559 O O . PRO A 1 67 ? 25.384 -13.281 -25.659 1.00 71.62 67 PRO A O 1
ATOM 562 N N . GLY A 1 68 ? 24.893 -11.613 -24.237 1.00 75.88 68 GLY A N 1
ATOM 563 C CA . GLY A 1 68 ? 24.844 -10.576 -25.271 1.00 75.88 68 GLY A CA 1
ATOM 564 C C . GLY A 1 68 ? 26.227 -10.194 -25.810 1.00 75.88 68 GLY A C 1
ATOM 565 O O . GLY A 1 68 ? 27.203 -10.220 -25.057 1.00 75.88 68 GLY A O 1
ATOM 566 N N . HIS A 1 69 ? 26.297 -9.796 -27.086 1.00 72.56 69 HIS A N 1
ATOM 567 C CA . HIS A 1 69 ? 27.507 -9.297 -27.755 1.00 72.56 69 HIS A CA 1
ATOM 568 C C . HIS A 1 69 ? 28.670 -10.288 -27.731 1.00 72.56 69 HIS A C 1
ATOM 570 O O . HIS A 1 69 ? 29.821 -9.921 -27.496 1.00 72.56 69 HIS A O 1
ATOM 576 N N . GLN A 1 70 ? 28.359 -11.570 -27.908 1.00 81.38 70 GLN A N 1
ATOM 577 C CA . GLN A 1 70 ? 29.346 -12.652 -27.989 1.00 81.38 70 GLN A CA 1
ATOM 578 C C . GLN A 1 70 ? 29.384 -13.287 -29.385 1.00 81.38 70 GLN A C 1
ATOM 580 O O . GLN A 1 70 ? 29.887 -14.393 -29.541 1.00 81.38 70 GLN A O 1
ATOM 585 N N . GLY A 1 71 ? 28.835 -12.603 -30.396 1.00 75.94 71 GLY A N 1
ATOM 586 C CA . GLY A 1 71 ? 28.859 -13.071 -31.784 1.00 75.94 71 GLY A CA 1
ATOM 587 C C . GLY A 1 71 ? 27.862 -14.191 -32.086 1.00 75.94 71 GLY A C 1
ATOM 588 O O . GLY A 1 71 ? 27.989 -14.860 -33.105 1.00 75.94 71 GLY A O 1
ATOM 589 N N . VAL A 1 72 ? 26.861 -14.412 -31.224 1.00 84.12 72 VAL A N 1
ATOM 590 C CA . VAL A 1 72 ? 25.758 -15.332 -31.533 1.00 84.12 72 VAL A CA 1
ATOM 591 C C . VAL A 1 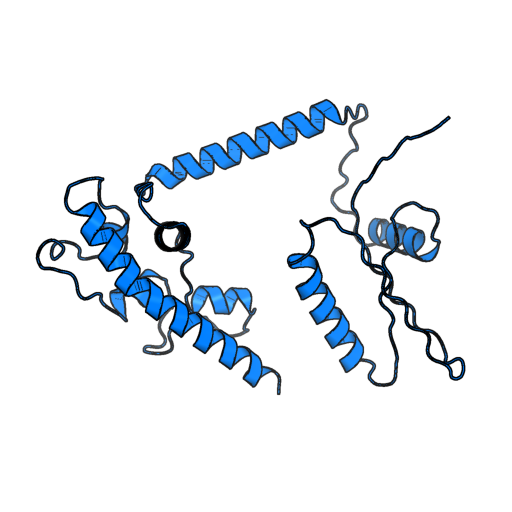72 ? 24.853 -14.650 -32.553 1.00 84.12 72 VAL A C 1
ATOM 593 O O . VAL A 1 72 ? 24.074 -13.770 -32.196 1.00 84.12 72 VAL A O 1
ATOM 596 N N . GLU A 1 73 ? 24.954 -15.062 -33.813 1.00 83.88 73 GLU A N 1
ATOM 597 C CA . GLU A 1 73 ? 24.322 -14.411 -34.968 1.00 83.88 73 GLU A CA 1
ATOM 598 C C . GLU A 1 73 ? 22.840 -14.068 -34.752 1.00 83.88 73 GLU A C 1
ATOM 600 O O . GLU A 1 73 ? 22.434 -12.921 -34.938 1.00 83.88 73 GLU A O 1
ATOM 605 N N . GLY A 1 74 ? 22.032 -15.026 -34.281 1.00 78.94 74 GLY A N 1
ATOM 606 C CA . GLY A 1 74 ? 20.605 -14.798 -34.021 1.00 78.94 74 GLY A CA 1
ATOM 607 C C . GLY A 1 74 ? 20.339 -13.770 -32.914 1.00 78.94 74 GLY A C 1
ATOM 608 O O . GLY A 1 74 ? 19.377 -13.009 -32.991 1.00 78.94 74 GLY A O 1
ATOM 609 N N . ASN A 1 75 ? 21.215 -13.694 -31.909 1.00 79.56 75 ASN A N 1
ATOM 610 C CA . ASN A 1 75 ? 21.129 -12.705 -30.835 1.00 79.56 75 ASN A CA 1
ATOM 611 C C . ASN A 1 75 ? 21.554 -11.313 -31.306 1.00 79.56 75 ASN A C 1
ATOM 613 O O . ASN A 1 75 ? 20.880 -10.336 -30.987 1.00 79.56 75 ASN A O 1
ATOM 617 N N . GLU A 1 76 ? 22.632 -11.215 -32.082 1.00 83.00 76 GLU A N 1
ATOM 618 C CA . GLU A 1 76 ? 23.079 -9.934 -32.639 1.00 83.00 76 GLU A CA 1
ATOM 619 C C . GLU A 1 76 ? 22.080 -9.399 -33.675 1.00 83.00 76 GLU A C 1
ATOM 621 O O . GLU A 1 76 ? 21.778 -8.208 -33.691 1.00 83.00 76 GLU A O 1
ATOM 626 N N . THR A 1 77 ? 21.485 -10.284 -34.479 1.00 81.56 77 THR A N 1
ATOM 627 C CA . THR A 1 77 ? 20.434 -9.925 -35.439 1.00 81.56 77 THR A CA 1
ATOM 628 C C . THR A 1 77 ? 19.183 -9.426 -34.726 1.00 81.56 77 THR A C 1
ATOM 630 O O . THR A 1 77 ? 18.682 -8.355 -35.056 1.00 81.56 77 THR A O 1
ATOM 633 N N . ALA A 1 78 ? 18.705 -10.140 -33.701 1.00 77.38 78 ALA A N 1
ATOM 634 C CA . ALA A 1 78 ? 17.576 -9.683 -32.892 1.00 77.38 78 ALA A CA 1
ATOM 635 C C . ALA A 1 78 ? 17.870 -8.338 -32.203 1.00 77.38 78 ALA A C 1
ATOM 637 O O . ALA A 1 78 ? 17.006 -7.460 -32.151 1.00 77.38 78 ALA A O 1
ATOM 638 N N . HIS A 1 79 ? 19.099 -8.147 -31.714 1.00 75.25 79 HIS A N 1
ATOM 639 C CA . HIS A 1 79 ? 19.536 -6.882 -31.131 1.00 75.25 79 HIS A CA 1
ATOM 640 C C . HIS A 1 79 ? 19.484 -5.736 -32.151 1.00 75.25 79 HIS A C 1
ATOM 642 O O . HIS A 1 79 ? 18.888 -4.699 -31.865 1.00 75.25 79 HIS A O 1
ATOM 648 N N . ARG A 1 80 ? 20.029 -5.943 -33.355 1.00 76.94 80 ARG A N 1
ATOM 649 C CA . ARG A 1 80 ? 19.996 -4.965 -34.450 1.00 76.94 80 ARG A CA 1
ATOM 650 C C . ARG A 1 80 ? 18.564 -4.614 -34.867 1.00 76.94 80 ARG A C 1
ATOM 652 O O . ARG A 1 80 ? 18.224 -3.438 -34.913 1.00 76.94 80 ARG A O 1
ATOM 659 N N . LEU A 1 81 ? 17.703 -5.614 -35.060 1.00 76.50 81 LEU A N 1
ATOM 660 C CA . LEU A 1 81 ? 16.293 -5.406 -35.418 1.00 76.50 81 LEU A CA 1
ATOM 661 C C . LEU A 1 81 ? 15.517 -4.624 -34.351 1.00 76.50 81 LEU A C 1
ATOM 663 O O . LEU A 1 81 ? 14.579 -3.898 -34.674 1.00 76.50 81 LEU A O 1
ATOM 667 N N . THR A 1 82 ? 15.894 -4.761 -33.079 1.00 71.81 82 THR A N 1
ATOM 668 C CA . THR A 1 82 ? 15.278 -3.984 -31.994 1.00 71.81 82 THR A CA 1
ATOM 669 C C . THR A 1 82 ? 15.666 -2.508 -32.089 1.00 71.81 82 THR A C 1
ATOM 671 O O . THR A 1 82 ? 14.821 -1.643 -31.872 1.00 71.81 82 THR A O 1
ATOM 674 N N . LEU A 1 83 ? 16.923 -2.213 -32.444 1.00 67.62 83 LEU A N 1
ATOM 675 C CA . LEU A 1 83 ? 17.394 -0.841 -32.654 1.00 67.62 83 LEU A CA 1
ATOM 676 C C . LEU A 1 83 ? 16.730 -0.187 -33.874 1.00 67.62 83 LEU A C 1
ATOM 678 O O . LEU A 1 83 ? 16.393 0.990 -33.813 1.00 67.62 83 LEU A O 1
ATOM 682 N N . GLU A 1 84 ? 16.519 -0.952 -34.947 1.00 70.44 84 GLU A N 1
ATOM 683 C CA . GLU A 1 84 ? 15.893 -0.478 -36.189 1.00 70.44 84 GLU A CA 1
ATOM 684 C C . GLU A 1 84 ? 14.381 -0.218 -36.026 1.00 70.44 84 GLU A C 1
ATOM 686 O O . GLU A 1 84 ? 13.884 0.807 -36.483 1.00 70.44 84 GLU A O 1
ATOM 691 N N . ASN A 1 85 ? 13.645 -1.105 -35.340 1.00 62.84 85 ASN A N 1
ATOM 692 C CA . ASN A 1 85 ? 12.173 -1.045 -35.252 1.00 62.84 85 ASN A CA 1
ATOM 693 C C . ASN A 1 85 ? 11.627 -0.307 -34.023 1.00 62.84 85 ASN A C 1
ATOM 695 O O . ASN A 1 85 ? 10.439 0.002 -33.935 1.00 62.84 85 ASN A O 1
ATOM 699 N N . SER A 1 86 ? 12.459 -0.071 -33.018 1.00 57.03 86 SER A N 1
ATOM 700 C CA . SER A 1 86 ? 12.102 0.730 -31.851 1.00 57.03 86 SER A CA 1
ATOM 701 C C . SER A 1 86 ? 13.312 1.553 -31.454 1.00 57.03 86 SER A C 1
ATOM 703 O O . SER A 1 86 ? 13.927 1.279 -30.416 1.00 57.03 86 SER A O 1
ATOM 705 N N . PRO A 1 87 ? 13.668 2.566 -32.269 1.00 53.53 87 PRO A N 1
ATOM 706 C CA . PRO A 1 87 ? 14.635 3.548 -31.846 1.00 53.53 87 PRO A CA 1
ATOM 707 C C . PRO A 1 87 ? 14.009 4.241 -30.639 1.00 53.53 87 PRO A C 1
ATOM 709 O O . PRO A 1 87 ? 13.144 5.107 -30.754 1.00 53.53 87 PRO A O 1
ATOM 712 N N . GLY A 1 88 ? 14.413 3.822 -29.439 1.00 55.34 88 GLY A N 1
ATOM 713 C CA . GLY A 1 88 ? 14.227 4.656 -28.265 1.00 55.34 88 GLY A CA 1
ATOM 714 C C . GLY A 1 88 ? 14.762 6.055 -28.589 1.00 55.34 88 GLY A C 1
ATOM 715 O O . GLY A 1 88 ? 15.610 6.185 -29.480 1.00 55.34 88 GLY A O 1
ATOM 716 N N . PRO A 1 89 ? 14.286 7.107 -27.902 1.00 55.91 89 PRO A N 1
ATOM 717 C CA . PRO A 1 89 ? 14.785 8.456 -28.137 1.00 55.91 89 PRO A CA 1
ATOM 718 C C . PRO A 1 89 ? 16.309 8.411 -28.181 1.00 55.91 89 PRO A C 1
ATOM 720 O O . PRO A 1 89 ? 16.915 7.777 -27.310 1.00 55.91 89 PRO A O 1
ATOM 723 N N . VAL A 1 90 ? 16.894 9.004 -29.229 1.00 48.97 90 VAL A N 1
ATOM 724 C CA . VAL A 1 90 ? 18.337 9.001 -29.472 1.00 48.97 90 VAL A CA 1
ATOM 725 C C . VAL A 1 90 ? 19.009 9.549 -28.222 1.00 48.97 90 VAL A C 1
ATOM 727 O O . VAL A 1 90 ? 19.096 10.752 -27.996 1.00 48.97 90 VAL A O 1
ATOM 730 N N . SER A 1 91 ? 19.444 8.643 -27.355 1.00 47.84 91 SER A N 1
ATOM 731 C CA . SER A 1 91 ? 20.268 8.980 -26.215 1.00 47.84 91 SER A CA 1
ATOM 732 C C . SER A 1 91 ? 21.626 9.253 -26.822 1.00 47.84 91 SER A C 1
ATOM 734 O O . SER A 1 91 ? 22.364 8.303 -27.082 1.00 47.84 91 SER A O 1
ATOM 736 N N . SER A 1 92 ? 21.941 10.525 -27.077 1.00 53.06 92 SER A N 1
ATOM 737 C CA . SER A 1 92 ? 23.285 10.938 -27.463 1.00 53.06 92 SER A CA 1
ATOM 738 C C . SER A 1 92 ? 24.255 10.313 -26.468 1.00 53.06 92 SER A C 1
ATOM 740 O O . SER A 1 92 ? 24.262 10.663 -25.284 1.00 53.06 92 SER A O 1
ATOM 742 N N . TRP A 1 93 ? 25.002 9.313 -26.925 1.00 46.62 93 TRP A N 1
ATOM 743 C CA . TRP A 1 93 ? 26.022 8.666 -26.125 1.00 46.62 93 TRP A CA 1
ATOM 744 C C . TRP A 1 93 ? 27.024 9.780 -25.781 1.00 46.62 93 TRP A C 1
ATOM 746 O O . TRP A 1 93 ? 27.596 10.352 -26.708 1.00 46.62 93 TRP A O 1
ATOM 756 N N . PRO A 1 94 ? 27.193 10.192 -24.507 1.00 56.56 94 PRO A N 1
ATOM 757 C CA . PRO A 1 94 ? 28.105 11.285 -24.196 1.00 56.56 94 PRO A CA 1
ATOM 758 C C . PRO A 1 94 ? 29.511 10.923 -24.684 1.00 56.56 94 PRO A C 1
ATOM 760 O O . PRO A 1 94 ? 30.026 9.862 -24.331 1.00 56.56 94 PRO A O 1
ATOM 763 N N . ALA A 1 95 ? 30.128 11.812 -25.471 1.00 60.44 95 ALA A N 1
ATOM 764 C CA . ALA A 1 95 ? 31.439 11.607 -26.100 1.00 60.44 95 ALA A CA 1
ATOM 765 C C . ALA A 1 95 ? 32.559 11.268 -25.092 1.00 60.44 95 ALA A C 1
ATOM 767 O O . ALA A 1 95 ? 33.589 10.710 -25.456 1.00 60.44 95 ALA A O 1
ATOM 768 N N . ILE A 1 96 ? 32.333 11.560 -23.806 1.00 57.91 96 ILE A N 1
ATOM 769 C CA . ILE A 1 96 ? 33.222 11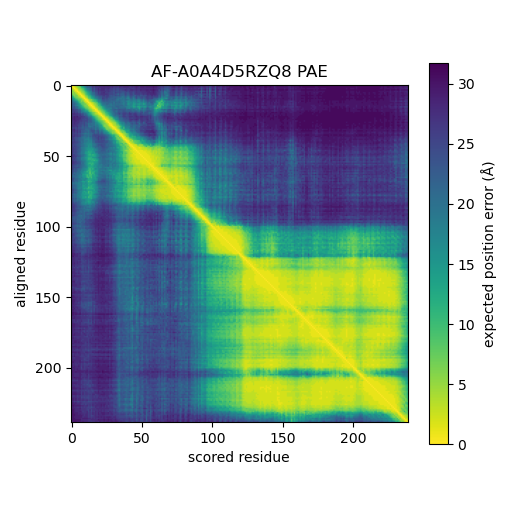.243 -22.690 1.00 57.91 96 ILE A CA 1
ATOM 770 C C . ILE A 1 96 ? 32.441 10.401 -21.672 1.00 57.91 96 ILE A C 1
ATOM 772 O O . ILE A 1 96 ? 31.859 10.909 -20.710 1.00 57.91 96 ILE A O 1
ATOM 776 N N . TYR A 1 97 ? 32.407 9.082 -21.873 1.00 53.50 97 TYR A N 1
ATOM 777 C CA . TYR A 1 97 ? 31.844 8.164 -20.885 1.00 53.50 97 TYR A CA 1
ATOM 778 C C . TYR A 1 97 ? 32.862 7.776 -19.829 1.00 53.50 97 TYR A C 1
ATOM 780 O O . TYR A 1 97 ? 33.581 6.782 -19.956 1.00 53.50 97 TYR A O 1
ATOM 788 N N . SER A 1 98 ? 32.867 8.493 -18.715 1.00 63.97 98 SER A N 1
ATOM 789 C CA . SER A 1 98 ? 33.479 7.946 -17.512 1.00 63.97 98 SER A CA 1
ATOM 790 C C . SER A 1 98 ? 32.426 7.103 -16.779 1.00 63.97 98 SER A C 1
ATOM 792 O O . SER A 1 98 ? 31.515 7.606 -16.115 1.00 63.97 98 SER A O 1
ATOM 794 N N . VAL A 1 99 ? 32.543 5.772 -16.913 1.00 65.56 99 VAL A N 1
ATOM 795 C CA . VAL A 1 99 ? 31.690 4.774 -16.229 1.00 65.56 99 VAL A CA 1
ATOM 796 C C . VAL A 1 99 ? 31.549 5.118 -14.737 1.00 65.56 99 VAL A C 1
ATOM 798 O O . VAL A 1 99 ? 30.484 4.946 -14.143 1.00 65.56 99 VAL A O 1
ATOM 801 N N . GLY A 1 100 ? 32.628 5.631 -14.132 1.00 74.88 100 GLY A N 1
ATOM 802 C CA . GLY A 1 100 ? 32.684 6.070 -12.741 1.00 74.88 100 GLY A CA 1
ATOM 803 C C . GLY A 1 100 ? 31.787 7.271 -12.442 1.00 74.88 100 GLY A C 1
ATOM 804 O O . GLY A 1 100 ? 30.953 7.171 -11.540 1.00 74.88 100 GLY A O 1
ATOM 805 N N . ALA A 1 101 ? 31.912 8.369 -13.197 1.00 73.88 101 ALA A N 1
ATOM 806 C CA . ALA A 1 101 ? 31.153 9.594 -12.944 1.00 73.88 101 ALA A CA 1
ATOM 807 C C . ALA A 1 101 ? 29.661 9.405 -13.228 1.00 73.88 101 ALA A C 1
ATOM 809 O O . ALA A 1 101 ? 28.841 9.748 -12.380 1.00 73.88 101 ALA A O 1
ATOM 810 N N . THR A 1 102 ? 29.284 8.764 -14.341 1.00 75.81 102 THR A N 1
ATOM 811 C CA . THR A 1 102 ? 27.864 8.508 -14.645 1.00 75.81 102 THR A CA 1
ATOM 812 C C . THR A 1 102 ? 27.222 7.584 -13.608 1.00 75.81 102 THR A C 1
ATOM 814 O O . THR A 1 102 ? 26.093 7.815 -13.172 1.00 75.81 102 THR A O 1
ATOM 817 N N . ARG A 1 103 ? 27.933 6.541 -13.156 1.00 77.44 103 ARG A N 1
ATOM 818 C CA . ARG A 1 103 ? 27.455 5.656 -12.080 1.00 77.44 103 ARG A CA 1
ATOM 819 C C . ARG A 1 103 ? 27.294 6.414 -10.763 1.00 77.44 103 ARG A C 1
ATOM 821 O O . ARG A 1 103 ? 26.297 6.202 -10.072 1.00 77.44 103 ARG A O 1
ATOM 828 N N . ASN A 1 104 ? 28.250 7.273 -10.416 1.00 84.25 104 ASN A N 1
ATOM 829 C CA . ASN A 1 104 ? 28.201 8.073 -9.195 1.00 84.25 104 ASN A CA 1
ATOM 830 C C . ASN A 1 104 ? 27.056 9.091 -9.247 1.00 84.25 104 ASN A C 1
ATOM 832 O O . ASN A 1 104 ? 26.291 9.163 -8.289 1.00 84.25 104 ASN A O 1
ATOM 836 N N . ALA A 1 105 ? 26.856 9.769 -10.379 1.00 84.00 105 ALA A N 1
ATOM 837 C CA . ALA A 1 105 ? 25.737 10.681 -10.606 1.00 84.00 105 ALA A CA 1
ATOM 838 C C . ALA A 1 105 ? 24.383 9.961 -10.484 1.00 84.00 105 ALA A C 1
ATOM 840 O O . ALA A 1 105 ? 23.509 10.401 -9.742 1.00 84.00 105 ALA A O 1
ATOM 841 N N . ARG A 1 106 ? 24.224 8.783 -11.107 1.00 83.00 106 ARG A N 1
ATOM 842 C CA . ARG A 1 106 ? 23.006 7.962 -10.962 1.00 83.00 106 ARG A CA 1
ATOM 843 C C . ARG A 1 106 ? 22.787 7.487 -9.525 1.00 83.00 106 ARG A C 1
ATOM 845 O O . ARG A 1 106 ? 21.651 7.447 -9.057 1.00 83.00 106 ARG A O 1
ATOM 852 N N . ARG A 1 107 ? 23.856 7.121 -8.808 1.00 86.50 107 ARG A N 1
ATOM 853 C CA . ARG A 1 107 ? 23.780 6.746 -7.386 1.00 86.50 107 ARG A CA 1
ATOM 854 C C . ARG A 1 107 ? 23.364 7.940 -6.526 1.00 86.50 107 ARG A C 1
ATOM 856 O O . ARG A 1 107 ? 22.520 7.758 -5.653 1.00 86.50 107 ARG A O 1
ATOM 863 N N . ALA A 1 108 ? 23.929 9.120 -6.771 1.00 90.81 108 ALA A N 1
ATOM 864 C CA . ALA A 1 108 ? 23.587 10.354 -6.072 1.00 90.81 108 ALA A CA 1
ATOM 865 C C . ALA A 1 108 ? 22.120 10.731 -6.312 1.00 90.81 108 ALA A C 1
ATOM 867 O O . ALA A 1 108 ? 21.385 10.894 -5.344 1.00 90.81 108 ALA A O 1
ATOM 868 N N . LEU A 1 109 ? 21.666 10.713 -7.569 1.00 91.19 109 LEU A N 1
ATOM 869 C CA . LEU A 1 109 ? 20.270 10.956 -7.941 1.00 91.19 109 LEU A CA 1
ATOM 870 C C . LEU A 1 109 ? 19.308 9.947 -7.299 1.00 91.19 109 LEU A C 1
ATOM 872 O O . LEU A 1 109 ? 18.246 10.302 -6.799 1.00 91.19 109 LEU A O 1
ATOM 876 N N . ARG A 1 110 ? 19.674 8.660 -7.273 1.00 89.69 110 ARG A N 1
ATOM 877 C CA . ARG A 1 110 ? 18.880 7.649 -6.563 1.00 89.69 110 ARG A CA 1
ATOM 878 C C . ARG A 1 110 ? 18.818 7.955 -5.066 1.00 89.69 110 ARG A C 1
ATOM 880 O O . ARG A 1 110 ? 17.766 7.787 -4.461 1.00 89.69 110 ARG A O 1
ATOM 887 N N . LYS A 1 111 ? 19.939 8.354 -4.458 1.00 92.25 111 LYS A N 1
ATOM 888 C CA . LYS A 1 111 ? 20.009 8.671 -3.028 1.00 92.25 111 LYS A CA 1
ATOM 889 C C . LYS A 1 111 ? 19.165 9.903 -2.694 1.00 92.25 111 LYS A C 1
ATOM 891 O O . LYS A 1 111 ? 18.472 9.851 -1.685 1.00 92.25 111 LYS A O 1
ATOM 896 N N . SER A 1 112 ? 19.189 10.949 -3.525 1.00 90.81 112 SER A N 1
ATOM 897 C CA . SER A 1 112 ? 18.368 12.150 -3.331 1.00 90.81 112 SER A CA 1
ATOM 898 C C . SER A 1 112 ? 16.882 11.839 -3.473 1.00 90.81 112 SER A C 1
ATOM 900 O O . SER A 1 112 ? 16.146 12.099 -2.533 1.00 90.81 112 SER A O 1
ATOM 902 N N . ARG A 1 113 ? 16.458 11.145 -4.539 1.00 87.62 113 ARG A N 1
ATOM 903 C CA . ARG A 1 113 ? 15.053 10.722 -4.705 1.00 87.62 113 ARG A CA 1
ATOM 904 C C . ARG A 1 113 ? 14.552 9.858 -3.552 1.00 87.62 113 ARG A C 1
ATOM 906 O O . ARG A 1 113 ? 13.431 10.009 -3.096 1.00 87.62 113 ARG A O 1
ATOM 913 N N . LEU A 1 114 ? 15.378 8.935 -3.053 1.00 83.31 114 LEU A N 1
ATOM 914 C CA . LEU A 1 114 ? 15.006 8.121 -1.891 1.00 83.31 114 LEU A CA 1
ATOM 915 C C . LEU A 1 114 ? 14.968 8.928 -0.587 1.00 83.31 114 LEU A C 1
ATOM 917 O O . LEU A 1 114 ? 14.311 8.489 0.351 1.00 83.31 114 LEU A O 1
ATOM 921 N N . LYS A 1 115 ? 15.710 10.036 -0.490 1.00 86.12 115 LYS A N 1
ATOM 922 C CA . LYS A 1 115 ? 15.677 10.952 0.657 1.00 86.12 115 LYS A CA 1
ATOM 923 C C . LYS A 1 115 ? 14.408 11.799 0.607 1.00 86.12 115 LYS A C 1
ATOM 925 O O . LYS A 1 115 ? 13.655 11.745 1.565 1.00 86.12 115 LYS A O 1
ATOM 930 N N . GLU A 1 116 ? 14.135 12.430 -0.529 1.00 85.06 116 GLU A N 1
ATOM 931 C CA . GLU A 1 116 ? 12.902 13.170 -0.821 1.00 85.06 116 GLU A CA 1
ATOM 932 C C . GLU A 1 116 ? 11.668 12.307 -0.530 1.00 85.06 116 GLU A C 1
ATOM 934 O O . GLU A 1 116 ? 10.864 12.652 0.321 1.00 85.06 116 GLU A O 1
ATOM 939 N N . GLN A 1 117 ? 11.609 11.083 -1.065 1.00 76.38 117 GLN A N 1
ATOM 940 C CA . GLN A 1 117 ? 10.518 10.148 -0.765 1.00 76.38 117 GLN A CA 1
ATOM 941 C C . GLN A 1 117 ? 10.404 9.760 0.716 1.00 76.38 117 GLN A C 1
ATOM 943 O O . GLN A 1 117 ? 9.350 9.298 1.136 1.00 76.38 117 GLN A O 1
ATOM 948 N N . ARG A 1 118 ? 11.479 9.828 1.511 1.00 74.00 118 ARG A N 1
ATOM 949 C CA . ARG A 1 118 ? 11.400 9.599 2.967 1.00 74.00 118 ARG A CA 1
ATOM 950 C C . ARG A 1 118 ? 10.920 10.846 3.693 1.00 74.00 118 ARG A C 1
ATOM 952 O O . ARG A 1 118 ? 10.196 10.702 4.668 1.00 74.00 118 ARG A O 1
ATOM 959 N N . GLU A 1 119 ? 11.329 12.016 3.223 1.00 78.44 119 GLU A N 1
ATOM 960 C CA . GLU A 1 119 ? 10.919 13.316 3.747 1.00 78.44 119 GLU A CA 1
ATOM 961 C C . GLU A 1 119 ? 9.436 13.556 3.462 1.00 78.44 119 GLU A C 1
ATOM 963 O O . GLU A 1 119 ? 8.696 13.831 4.392 1.00 78.44 119 GLU A O 1
ATOM 968 N N . GLU A 1 120 ? 8.943 13.277 2.256 1.00 69.12 120 GLU A N 1
ATOM 969 C CA . GLU A 1 120 ? 7.504 13.276 1.938 1.00 69.12 120 GLU A CA 1
ATOM 970 C C . GLU A 1 120 ? 6.706 12.312 2.833 1.00 69.12 120 GLU A C 1
ATOM 972 O O . GLU A 1 120 ? 5.542 12.539 3.147 1.00 69.12 120 GLU A O 1
ATOM 977 N N . ARG A 1 121 ? 7.341 11.222 3.283 1.00 65.25 121 ARG A N 1
ATOM 978 C CA . ARG A 1 121 ? 6.732 10.223 4.175 1.00 65.25 121 ARG A CA 1
ATOM 979 C C . ARG A 1 121 ? 6.814 10.589 5.656 1.00 65.25 121 ARG A C 1
ATOM 981 O O . ARG A 1 121 ? 6.385 9.776 6.472 1.00 65.25 121 ARG A O 1
ATOM 988 N N . THR A 1 122 ? 7.334 11.766 6.016 1.00 68.00 122 THR A N 1
ATOM 989 C CA . THR A 1 122 ? 7.328 12.237 7.415 1.00 68.00 122 THR A CA 1
ATOM 990 C C . THR A 1 122 ? 5.937 12.595 7.927 1.00 68.00 122 THR A C 1
ATOM 992 O O . THR A 1 122 ? 5.773 12.706 9.136 1.00 68.00 122 THR A O 1
ATOM 995 N N . ILE A 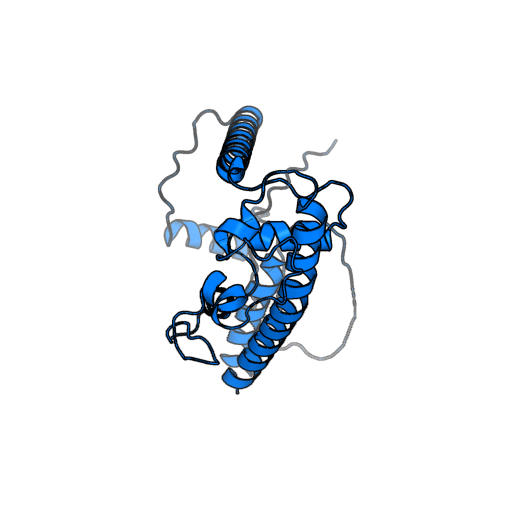1 123 ? 4.932 12.680 7.043 1.00 76.31 123 ILE A N 1
ATOM 996 C CA . ILE A 1 123 ? 3.521 12.873 7.419 1.00 76.31 123 ILE A CA 1
ATOM 997 C C . ILE A 1 123 ? 3.055 11.788 8.403 1.00 76.31 123 ILE A C 1
ATOM 999 O O . ILE A 1 123 ? 2.271 12.071 9.301 1.00 76.31 123 ILE A O 1
ATOM 1003 N N . TYR A 1 124 ? 3.563 10.558 8.264 1.00 82.62 124 TYR A N 1
ATOM 1004 C CA . TYR A 1 124 ? 3.191 9.444 9.132 1.00 82.62 124 TYR A CA 1
ATOM 1005 C C . TYR A 1 124 ? 4.354 8.995 10.025 1.00 82.62 124 TYR A C 1
ATOM 1007 O O . TYR A 1 124 ? 5.495 8.879 9.554 1.00 82.62 124 TYR A O 1
ATOM 1015 N N . PRO A 1 125 ? 4.081 8.644 11.296 1.00 83.12 125 PRO A N 1
ATOM 1016 C CA . PRO A 1 125 ? 5.097 8.171 12.226 1.00 83.12 125 PRO A CA 1
ATOM 1017 C C . PRO A 1 125 ? 5.809 6.922 11.696 1.00 83.12 125 PRO A C 1
ATOM 1019 O O . PRO A 1 125 ? 5.258 6.082 10.973 1.00 83.12 125 PRO A O 1
ATOM 1022 N N . HIS A 1 126 ? 7.075 6.772 12.072 1.00 82.62 126 HIS A N 1
ATOM 1023 C CA . HIS A 1 126 ? 7.815 5.553 11.780 1.00 82.62 126 HIS A CA 1
ATOM 1024 C C . HIS A 1 126 ? 7.344 4.414 12.697 1.00 82.62 126 HIS A C 1
ATOM 1026 O O . HIS A 1 126 ? 7.208 4.643 13.897 1.00 82.62 126 HIS A O 1
ATOM 1032 N N . PRO A 1 127 ? 7.175 3.178 12.182 1.00 85.31 127 PRO A N 1
ATOM 1033 C CA . PRO A 1 127 ? 6.951 2.017 13.031 1.00 85.31 127 PRO A CA 1
ATOM 1034 C C . PRO A 1 127 ? 8.064 1.909 14.089 1.00 85.31 127 PRO A C 1
ATOM 1036 O O . PRO A 1 127 ? 9.245 2.019 13.724 1.00 85.31 127 PRO A O 1
ATOM 1039 N N . PRO A 1 128 ? 7.722 1.696 15.372 1.00 85.69 128 PRO A N 1
ATOM 1040 C CA . PRO A 1 128 ? 8.686 1.428 16.427 1.00 85.69 128 PRO A CA 1
ATOM 1041 C C . PRO A 1 128 ? 9.663 0.310 16.057 1.00 85.69 128 PRO A C 1
ATOM 1043 O O . PRO A 1 128 ? 9.292 -0.695 15.449 1.00 85.69 128 PRO A O 1
ATOM 1046 N N . LYS A 1 129 ? 10.924 0.445 16.483 1.00 85.56 129 LYS A N 1
ATOM 1047 C CA . LYS A 1 129 ? 11.969 -0.569 16.237 1.00 85.56 129 LYS A CA 1
ATOM 1048 C C . LYS A 1 129 ? 11.679 -1.919 16.905 1.00 85.56 129 LYS A C 1
ATOM 1050 O O . LYS A 1 129 ? 12.282 -2.913 16.522 1.00 85.56 129 LYS A O 1
ATOM 1055 N N . THR A 1 130 ? 10.791 -1.939 17.897 1.00 88.38 130 THR A N 1
ATOM 1056 C CA . THR A 1 130 ? 10.350 -3.139 18.619 1.00 88.38 130 THR A CA 1
ATOM 1057 C C . THR A 1 130 ? 9.430 -4.031 17.784 1.00 88.38 130 THR A C 1
ATOM 1059 O O . THR A 1 130 ? 9.279 -5.207 18.100 1.00 88.38 130 THR A O 1
ATOM 1062 N N . MET A 1 131 ? 8.833 -3.510 16.707 1.00 89.19 131 MET A N 1
ATOM 1063 C CA . MET A 1 131 ? 7.936 -4.282 15.850 1.00 89.19 131 MET A CA 1
ATOM 1064 C C . MET A 1 131 ? 8.701 -5.284 14.988 1.00 89.19 131 MET A C 1
ATOM 1066 O O . MET A 1 131 ? 9.776 -5.000 14.452 1.00 89.19 131 MET A O 1
ATOM 1070 N N . SER A 1 132 ? 8.084 -6.441 14.745 1.00 93.38 132 SER A N 1
ATOM 1071 C CA . SER A 1 132 ? 8.612 -7.388 13.767 1.00 93.38 132 SER A CA 1
ATOM 1072 C C . SER A 1 132 ? 8.655 -6.767 12.366 1.00 93.38 132 SER A C 1
ATOM 1074 O O . SER A 1 132 ? 7.945 -5.809 12.030 1.00 93.38 132 SER A O 1
ATOM 1076 N N . ARG A 1 133 ? 9.472 -7.352 11.486 1.00 91.94 133 ARG A N 1
ATOM 1077 C CA . ARG A 1 133 ? 9.567 -6.909 10.089 1.00 91.94 133 ARG A CA 1
ATOM 1078 C C . ARG A 1 133 ? 8.220 -6.984 9.360 1.00 91.94 133 ARG A C 1
ATOM 1080 O O . ARG A 1 133 ? 7.934 -6.114 8.540 1.00 91.94 133 ARG A O 1
ATOM 1087 N N . GLN A 1 134 ? 7.418 -8.014 9.634 1.00 91.94 134 GLN A N 1
ATOM 1088 C CA . GLN A 1 134 ? 6.104 -8.202 9.012 1.00 91.94 134 GLN A CA 1
ATOM 1089 C C . GLN A 1 134 ? 5.126 -7.113 9.453 1.00 91.94 134 GLN A C 1
ATOM 1091 O O . GLN A 1 134 ? 4.560 -6.426 8.606 1.00 91.94 134 GLN A O 1
ATOM 1096 N N . GLN A 1 135 ? 5.020 -6.892 10.762 1.00 93.56 135 GLN A N 1
ATOM 1097 C CA . GLN A 1 135 ? 4.212 -5.830 11.357 1.00 93.56 135 GLN A CA 1
ATOM 1098 C C . GLN A 1 135 ? 4.610 -4.448 10.825 1.00 93.56 135 GLN A C 1
ATOM 1100 O O . GLN A 1 135 ? 3.770 -3.701 10.329 1.00 93.56 135 GLN A O 1
ATOM 1105 N N . SER A 1 136 ? 5.910 -4.142 10.822 1.00 92.62 136 SER A N 1
ATOM 1106 C CA . SER A 1 136 ? 6.437 -2.884 10.279 1.00 92.62 136 SER A CA 1
ATOM 1107 C C . SER A 1 136 ? 6.076 -2.703 8.803 1.00 92.62 136 SER A C 1
ATOM 1109 O O . SER A 1 136 ? 5.720 -1.608 8.373 1.00 92.62 136 SER A O 1
ATOM 1111 N N . SER A 1 137 ? 6.158 -3.776 8.008 1.00 93.12 137 SER A N 1
ATOM 1112 C CA . SER A 1 137 ? 5.781 -3.737 6.594 1.00 93.12 137 SER A CA 1
ATOM 1113 C C . SER A 1 137 ? 4.290 -3.478 6.407 1.00 93.12 137 SER A C 1
ATOM 1115 O O . SER A 1 137 ? 3.930 -2.761 5.480 1.00 93.12 137 SER A O 1
ATOM 1117 N N . LEU A 1 138 ? 3.438 -4.053 7.253 1.00 94.00 138 LEU A N 1
ATOM 1118 C CA . LEU A 1 138 ? 1.991 -3.885 7.184 1.00 94.00 138 LEU A CA 1
ATOM 1119 C C . LEU A 1 138 ? 1.585 -2.452 7.549 1.00 94.00 138 LEU A C 1
ATOM 1121 O O . LEU A 1 138 ? 0.865 -1.819 6.783 1.00 94.00 138 LEU A O 1
ATOM 1125 N N . VAL A 1 139 ? 2.139 -1.892 8.630 1.00 92.38 139 VAL A N 1
ATOM 1126 C CA . VAL A 1 139 ? 1.934 -0.476 8.991 1.00 92.38 139 VAL A CA 1
ATOM 1127 C C . VAL A 1 139 ? 2.394 0.443 7.862 1.00 92.38 139 VAL A C 1
ATOM 1129 O O . VAL A 1 139 ? 1.669 1.347 7.456 1.00 92.38 139 VAL A O 1
ATOM 1132 N N . ARG A 1 140 ? 3.572 0.184 7.277 1.00 91.06 140 ARG A N 1
ATOM 1133 C CA . ARG A 1 140 ? 4.036 0.965 6.122 1.00 91.06 140 ARG A CA 1
ATOM 1134 C C . ARG A 1 140 ? 3.132 0.815 4.910 1.00 91.06 140 ARG A C 1
ATOM 1136 O O . ARG A 1 140 ? 2.953 1.790 4.186 1.00 91.06 140 ARG A O 1
ATOM 1143 N N . GLN A 1 141 ? 2.572 -0.366 4.670 1.00 93.19 141 GLN A N 1
ATOM 1144 C CA . GLN A 1 141 ? 1.601 -0.555 3.597 1.00 93.19 141 GLN A CA 1
ATOM 1145 C C . GLN A 1 141 ? 0.333 0.262 3.843 1.00 93.19 141 GLN A C 1
ATOM 1147 O O . GLN A 1 141 ? -0.158 0.888 2.910 1.00 93.19 141 GLN A O 1
ATOM 1152 N N . ALA A 1 142 ? -0.143 0.323 5.086 1.00 92.62 142 ALA A N 1
ATOM 1153 C CA . ALA A 1 142 ? -1.299 1.129 5.464 1.00 92.62 142 ALA A CA 1
ATOM 1154 C C . ALA A 1 142 ? -1.036 2.624 5.210 1.00 92.62 142 ALA A C 1
ATOM 1156 O O . ALA A 1 142 ? -1.753 3.258 4.441 1.00 92.62 142 ALA A O 1
ATOM 1157 N N . GLN A 1 143 ? 0.083 3.137 5.729 1.00 90.06 143 GLN A N 1
ATOM 1158 C CA . GLN A 1 143 ? 0.521 4.531 5.571 1.00 90.06 143 GLN A CA 1
ATOM 1159 C C . GLN A 1 143 ? 0.785 4.943 4.116 1.00 90.06 143 GLN A C 1
ATOM 1161 O O . GLN A 1 143 ? 0.630 6.100 3.754 1.00 90.06 143 GLN A O 1
ATOM 1166 N N . THR A 1 144 ? 1.213 4.012 3.261 1.00 87.50 144 THR A N 1
ATOM 1167 C CA . THR A 1 144 ? 1.514 4.297 1.844 1.00 87.50 144 THR A CA 1
ATOM 1168 C C . THR A 1 144 ? 0.369 3.945 0.905 1.00 87.50 144 THR A C 1
ATOM 1170 O O . THR A 1 144 ? 0.578 3.884 -0.306 1.00 87.50 144 THR A O 1
ATOM 1173 N N . ASN A 1 145 ? -0.823 3.681 1.446 1.00 90.12 145 ASN A N 1
ATOM 1174 C CA . ASN A 1 145 ? -1.996 3.295 0.673 1.00 90.12 145 ASN A CA 1
ATOM 1175 C C . ASN A 1 145 ? -1.710 2.104 -0.275 1.00 90.12 145 ASN A C 1
ATOM 1177 O O . ASN A 1 145 ? -2.105 2.086 -1.440 1.00 90.12 145 ASN A O 1
ATOM 1181 N N . SER A 1 146 ? -0.971 1.108 0.226 1.00 92.19 146 SER A N 1
ATOM 1182 C CA . SER A 1 146 ? -0.537 -0.083 -0.518 1.00 92.19 146 SER A CA 1
ATOM 1183 C C . SER A 1 146 ? -0.917 -1.414 0.147 1.00 92.19 146 SER A C 1
ATOM 1185 O O . SER A 1 146 ? -0.437 -2.476 -0.266 1.00 92.19 146 SER A O 1
ATOM 1187 N N . LEU A 1 147 ? -1.799 -1.387 1.156 1.00 94.81 147 LEU A N 1
ATOM 1188 C CA . LEU A 1 147 ? -2.442 -2.599 1.673 1.00 94.81 147 LEU A CA 1
ATOM 1189 C C . LEU A 1 147 ? -3.248 -3.306 0.574 1.00 94.81 147 LEU A C 1
ATOM 1191 O O . LEU A 1 147 ? -3.841 -2.644 -0.277 1.00 94.81 147 LEU A O 1
ATOM 1195 N N . PRO A 1 148 ? -3.321 -4.647 0.593 1.00 94.19 148 PRO A N 1
ATOM 1196 C CA . PRO A 1 148 ? -4.103 -5.388 -0.386 1.00 94.19 148 PRO A CA 1
ATOM 1197 C C . PRO A 1 148 ? -5.556 -4.930 -0.430 1.00 94.19 148 PRO A C 1
ATOM 1199 O O . PRO A 1 148 ? -6.289 -5.025 0.543 1.00 94.19 148 PRO A O 1
ATOM 1202 N N . SER A 1 149 ? -6.005 -4.495 -1.594 1.00 93.38 149 SER A N 1
ATOM 1203 C CA . SER A 1 149 ? -7.402 -4.154 -1.829 1.00 93.38 149 SER A CA 1
ATOM 1204 C C . SER A 1 149 ? -7.842 -4.705 -3.175 1.00 93.38 149 SER A C 1
ATOM 1206 O O . SER A 1 149 ? -7.021 -5.058 -4.030 1.00 93.38 149 SER A O 1
ATOM 1208 N N . HIS A 1 150 ? -9.157 -4.769 -3.379 1.00 91.31 150 HIS A N 1
ATOM 1209 C CA . HIS A 1 150 ? -9.711 -5.156 -4.673 1.00 91.31 150 HIS A CA 1
ATOM 1210 C C . HIS A 1 150 ? -9.253 -4.195 -5.778 1.00 91.31 150 HIS A C 1
ATOM 1212 O O . HIS A 1 150 ? -8.982 -4.650 -6.885 1.00 91.31 150 HIS A O 1
ATOM 1218 N N . TYR A 1 151 ? -9.070 -2.909 -5.455 1.00 92.88 151 TYR A N 1
ATOM 1219 C CA . TYR A 1 151 ? -8.467 -1.920 -6.347 1.00 92.88 151 TYR A CA 1
ATOM 1220 C C . TYR A 1 151 ? -7.045 -2.315 -6.776 1.00 92.88 151 TYR A C 1
ATOM 1222 O O . TYR A 1 151 ? -6.759 -2.416 -7.968 1.00 92.88 151 TYR A O 1
ATOM 1230 N N . ILE A 1 152 ? -6.152 -2.617 -5.825 1.00 92.00 152 ILE A N 1
ATOM 1231 C CA . ILE A 1 152 ? -4.767 -2.988 -6.157 1.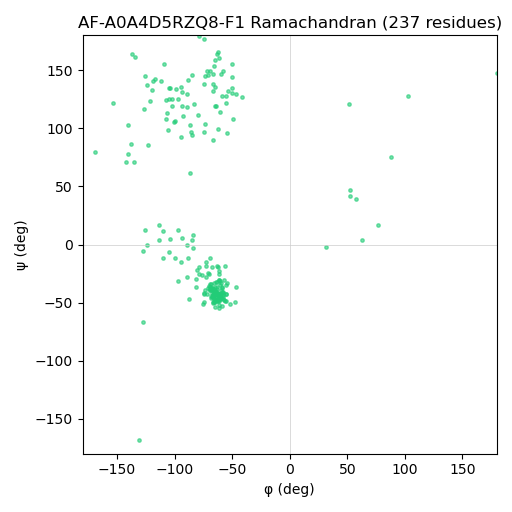00 92.00 152 ILE A CA 1
ATOM 1232 C C . ILE A 1 152 ? -4.736 -4.256 -7.015 1.00 92.00 152 ILE A C 1
ATOM 1234 O O . ILE A 1 152 ? -4.033 -4.309 -8.026 1.00 92.00 152 ILE A O 1
ATOM 1238 N N . PHE A 1 153 ? -5.510 -5.279 -6.649 1.00 90.88 153 PHE A N 1
ATOM 1239 C CA . PHE A 1 153 ? -5.527 -6.531 -7.402 1.00 90.88 153 PHE A CA 1
ATOM 1240 C C . PHE A 1 153 ? -6.154 -6.403 -8.783 1.00 90.88 153 PHE A C 1
ATOM 1242 O O . PHE A 1 153 ? -5.690 -7.057 -9.715 1.00 90.88 153 PHE A O 1
ATOM 1249 N N . HIS A 1 154 ? -7.158 -5.546 -8.943 1.00 89.38 154 HIS A N 1
ATOM 1250 C CA . HIS A 1 154 ? -7.702 -5.201 -10.249 1.00 89.38 154 HIS A CA 1
ATOM 1251 C C . HIS A 1 154 ? -6.602 -4.678 -11.185 1.00 89.38 154 HIS A C 1
ATOM 1253 O O . HIS A 1 154 ? -6.401 -5.227 -12.272 1.00 89.38 154 HIS A O 1
ATOM 1259 N N . HIS A 1 155 ? -5.789 -3.732 -10.708 1.00 87.75 155 HIS A N 1
ATOM 1260 C CA . HIS A 1 155 ? -4.676 -3.177 -11.480 1.00 87.75 155 HIS A CA 1
ATOM 1261 C C . HIS A 1 155 ? -3.519 -4.150 -11.715 1.00 87.75 155 HIS A C 1
ATOM 1263 O O . HIS A 1 155 ? -2.876 -4.083 -12.771 1.00 87.75 155 HIS A O 1
ATOM 1269 N N . ILE A 1 156 ? -3.234 -5.036 -10.755 1.00 87.94 156 ILE A N 1
ATOM 1270 C CA . ILE A 1 156 ? -2.223 -6.094 -10.899 1.00 87.94 156 ILE A CA 1
ATOM 1271 C C . ILE A 1 156 ? -2.657 -7.100 -11.968 1.00 87.94 156 ILE A C 1
ATOM 1273 O O . ILE A 1 156 ? -1.842 -7.486 -12.805 1.00 87.94 156 ILE A O 1
ATOM 1277 N N . TYR A 1 157 ? -3.928 -7.507 -11.961 1.00 85.88 157 TYR A N 1
ATOM 1278 C CA . TYR A 1 157 ? -4.460 -8.515 -12.878 1.00 85.88 157 TYR A CA 1
ATOM 1279 C C . TYR A 1 157 ? -5.008 -7.951 -14.191 1.00 85.88 157 TYR A C 1
ATOM 1281 O O . TYR A 1 157 ? -5.422 -8.740 -15.034 1.00 85.88 157 TYR A O 1
ATOM 1289 N N . LYS A 1 158 ? -4.973 -6.625 -14.385 1.00 85.50 158 LYS A N 1
ATOM 1290 C CA . LYS A 1 158 ? -5.388 -5.946 -15.625 1.00 85.50 158 LYS A CA 1
ATOM 1291 C C . LYS A 1 158 ? -6.795 -6.348 -16.067 1.00 85.50 158 LYS A C 1
ATOM 1293 O O . LYS A 1 158 ? -7.011 -6.691 -17.225 1.00 85.50 158 LYS A O 1
ATOM 1298 N N . ARG A 1 159 ? -7.739 -6.350 -15.124 1.00 83.06 159 ARG A N 1
ATOM 1299 C CA . ARG A 1 159 ? -9.123 -6.707 -15.446 1.00 83.06 159 ARG A CA 1
ATOM 1300 C C . ARG A 1 159 ? -9.786 -5.605 -16.292 1.00 83.06 159 ARG A C 1
ATOM 1302 O O . ARG A 1 159 ? -9.439 -4.438 -16.108 1.00 83.06 159 ARG A O 1
ATOM 1309 N N . PRO A 1 160 ? -10.689 -5.971 -17.220 1.00 82.19 160 PRO A N 1
ATOM 1310 C CA . PRO A 1 160 ? -11.312 -5.027 -18.150 1.00 82.19 160 PRO A CA 1
ATOM 1311 C C . PRO A 1 160 ? -12.454 -4.209 -17.531 1.00 82.19 160 PRO A C 1
ATOM 1313 O O . PRO A 1 160 ? -12.827 -3.180 -18.082 1.00 82.19 160 PRO A O 1
ATOM 1316 N N . ASP A 1 161 ? -13.025 -4.670 -16.417 1.00 86.88 161 ASP A N 1
ATOM 1317 C CA . ASP A 1 161 ? -14.098 -3.994 -15.688 1.00 86.88 161 ASP A CA 1
ATOM 1318 C C . ASP A 1 161 ? -13.565 -2.850 -14.812 1.00 86.88 161 ASP A C 1
ATOM 1320 O O . ASP A 1 161 ? -12.366 -2.596 -14.769 1.00 86.88 161 ASP A O 1
ATOM 1324 N N . SER A 1 162 ? -14.441 -2.145 -14.098 1.00 87.44 162 SER A N 1
ATOM 1325 C CA . SER A 1 162 ? -14.021 -1.191 -13.063 1.00 87.44 162 SER A CA 1
ATOM 1326 C C . SER A 1 162 ? -13.787 -1.915 -11.732 1.00 87.44 162 SER A C 1
ATOM 1328 O O . SER A 1 162 ? -14.515 -2.857 -11.411 1.00 87.44 162 SER A O 1
ATOM 1330 N N . PRO A 1 163 ? -12.812 -1.492 -10.904 1.00 90.31 163 PRO A N 1
ATOM 1331 C CA . PRO A 1 163 ? -12.637 -2.066 -9.577 1.00 90.31 163 PRO A CA 1
ATOM 1332 C C . PRO A 1 163 ? -13.855 -1.747 -8.703 1.00 90.31 163 PRO A C 1
ATOM 1334 O O . PRO A 1 163 ? -14.134 -0.585 -8.421 1.00 90.31 163 PRO A O 1
ATOM 1337 N N . THR A 1 164 ? -14.548 -2.784 -8.228 1.00 93.38 164 THR A N 1
ATOM 1338 C CA . THR A 1 164 ? -15.710 -2.654 -7.331 1.00 93.38 164 THR A CA 1
ATOM 1339 C C . THR A 1 164 ? -15.537 -3.468 -6.053 1.00 93.38 164 THR A C 1
ATOM 1341 O O . THR A 1 164 ? -15.003 -4.582 -6.075 1.00 93.38 164 THR A O 1
ATOM 1344 N N . CYS A 1 165 ? -16.042 -2.950 -4.937 1.00 92.12 165 CYS A N 1
ATOM 1345 C CA . CYS A 1 165 ? -16.121 -3.667 -3.670 1.00 92.12 165 CYS A CA 1
ATOM 1346 C C . CYS A 1 165 ? -17.114 -4.840 -3.763 1.00 92.12 165 CYS A C 1
ATOM 1348 O O . CYS A 1 165 ? -18.251 -4.640 -4.189 1.00 92.12 165 CYS A O 1
ATOM 1350 N N . PRO A 1 166 ? -16.757 -6.060 -3.320 1.00 88.50 166 PRO A N 1
ATOM 1351 C CA . PRO A 1 166 ? -17.657 -7.212 -3.404 1.00 88.50 166 PRO A CA 1
ATOM 1352 C C . PRO A 1 166 ? -18.894 -7.099 -2.501 1.00 88.50 166 PRO A C 1
ATOM 1354 O O . PRO A 1 166 ? -19.860 -7.816 -2.737 1.00 88.50 166 PRO A O 1
ATOM 1357 N N . LYS A 1 167 ? -18.873 -6.230 -1.478 1.00 88.94 167 LYS A N 1
ATOM 1358 C CA . LYS A 1 167 ? -19.984 -6.061 -0.528 1.00 88.94 167 LYS A CA 1
ATOM 1359 C C . LYS A 1 167 ? -21.022 -5.041 -1.005 1.00 88.94 167 LYS A C 1
ATOM 1361 O O . LYS A 1 167 ? -22.210 -5.319 -0.950 1.00 88.94 167 LYS A O 1
ATOM 1366 N N . CYS A 1 168 ? -20.581 -3.872 -1.469 1.00 92.44 168 CYS A N 1
ATOM 1367 C CA . CYS A 1 168 ? -21.469 -2.743 -1.787 1.00 92.44 168 CYS A CA 1
ATOM 1368 C C . CYS A 1 168 ? -21.337 -2.213 -3.220 1.00 92.44 168 CYS A C 1
ATOM 1370 O O . CYS A 1 168 ? -22.031 -1.272 -3.579 1.00 92.44 168 CYS A O 1
ATOM 1372 N N . ARG A 1 169 ? -20.444 -2.788 -4.036 1.00 91.69 169 ARG A N 1
ATOM 1373 C CA . ARG A 1 169 ? -20.175 -2.399 -5.434 1.00 91.69 169 ARG A CA 1
ATOM 1374 C C . ARG A 1 169 ? -19.623 -0.984 -5.660 1.00 91.69 169 ARG A C 1
ATOM 1376 O O . ARG A 1 169 ? -19.374 -0.622 -6.802 1.00 91.69 169 ARG A O 1
ATOM 1383 N N . GLU A 1 170 ? -19.349 -0.222 -4.607 1.00 93.75 170 GLU A N 1
ATOM 1384 C CA . GLU A 1 170 ? -18.654 1.071 -4.689 1.00 93.75 170 GLU A CA 1
ATOM 1385 C C . GLU A 1 170 ? -17.143 0.910 -4.944 1.00 93.75 170 GLU A C 1
ATOM 1387 O O . GLU A 1 170 ? -16.607 -0.203 -4.973 1.00 93.75 170 GLU A O 1
ATOM 1392 N N . TYR A 1 171 ? -16.441 2.036 -5.100 1.00 94.25 171 TYR A N 1
ATOM 1393 C CA . TYR A 1 171 ? -15.000 2.078 -5.333 1.00 94.25 171 TYR A CA 1
ATOM 1394 C C . TYR A 1 171 ? -14.197 1.515 -4.136 1.00 94.25 171 TYR A C 1
ATOM 1396 O O . TYR A 1 171 ? -14.260 2.067 -3.034 1.00 94.25 171 TYR A O 1
ATOM 1404 N N . PRO A 1 172 ? -13.405 0.437 -4.316 1.00 94.19 172 PRO A N 1
ATOM 1405 C CA . PRO A 1 172 ? -12.761 -0.285 -3.223 1.00 94.19 172 PRO A CA 1
ATOM 1406 C C . PRO A 1 172 ? -11.407 0.329 -2.844 1.00 94.19 172 PRO A C 1
ATOM 1408 O O . PRO A 1 172 ? -10.362 -0.325 -2.938 1.00 94.19 172 PRO A O 1
ATOM 1411 N N . SER A 1 173 ? -11.418 1.590 -2.406 1.00 93.38 173 SER A N 1
ATOM 1412 C CA . SER A 1 173 ? -10.238 2.229 -1.815 1.00 93.38 173 SER A CA 1
ATOM 1413 C C . SER A 1 173 ? -9.802 1.508 -0.528 1.00 93.38 173 SER A C 1
ATOM 1415 O O . SER A 1 173 ? -10.534 0.682 0.028 1.00 93.38 173 SER A O 1
ATOM 1417 N N . ILE A 1 174 ? -8.589 1.784 -0.043 1.00 94.38 174 ILE A N 1
ATOM 1418 C CA . ILE A 1 174 ? -8.114 1.203 1.222 1.00 94.38 174 ILE A CA 1
ATOM 1419 C C . ILE A 1 174 ? -8.936 1.713 2.412 1.00 94.38 174 ILE A C 1
ATOM 1421 O O . ILE A 1 174 ? -9.430 0.849 3.131 1.00 94.38 174 ILE A O 1
ATOM 1425 N N . PRO A 1 175 ? -9.214 3.026 2.578 1.00 94.94 175 PRO A N 1
ATOM 1426 C CA . PRO A 1 175 ? -10.136 3.495 3.618 1.00 94.94 175 PRO A CA 1
ATOM 1427 C C . PRO A 1 175 ? -11.513 2.828 3.513 1.00 94.94 175 PRO A C 1
ATOM 1429 O O . PRO A 1 175 ? -12.057 2.337 4.496 1.00 94.94 175 PRO A O 1
ATOM 1432 N N . HIS A 1 176 ? -12.049 2.686 2.299 1.00 94.94 176 HIS A N 1
ATOM 1433 C CA . HIS A 1 176 ? -13.315 1.989 2.095 1.00 94.94 176 HIS A CA 1
ATOM 1434 C C . HIS A 1 176 ? -13.254 0.529 2.573 1.00 94.94 176 HIS A C 1
ATOM 1436 O O . HIS A 1 176 ? -14.157 0.044 3.253 1.00 94.94 176 HIS A O 1
ATOM 1442 N N . THR A 1 177 ? -12.179 -0.177 2.224 1.00 94.88 177 THR A N 1
ATOM 1443 C CA . THR A 1 177 ? -12.011 -1.606 2.506 1.00 94.88 177 THR A CA 1
ATOM 1444 C C . THR A 1 177 ? -11.704 -1.875 3.977 1.00 94.88 177 THR A C 1
ATOM 1446 O O . THR A 1 177 ? -12.240 -2.826 4.532 1.00 94.88 177 THR A O 1
ATOM 1449 N N . TYR A 1 178 ? -10.856 -1.068 4.607 1.00 95.62 178 TYR A N 1
ATOM 1450 C CA . TYR A 1 178 ? -10.320 -1.313 5.947 1.00 95.62 178 TYR A CA 1
ATOM 1451 C C . TYR A 1 178 ? -10.953 -0.446 7.036 1.00 95.62 178 TYR A C 1
ATOM 1453 O O . TYR A 1 178 ? -10.663 -0.661 8.202 1.00 95.62 178 TYR A O 1
ATOM 1461 N N . TRP A 1 179 ? -11.807 0.515 6.692 1.00 95.12 179 TRP A N 1
ATOM 1462 C CA . TRP A 1 179 ? -12.488 1.362 7.670 1.00 95.12 179 TRP A CA 1
ATOM 1463 C C . TRP A 1 179 ? -13.996 1.351 7.433 1.00 95.12 179 TRP A C 1
ATOM 1465 O O . TRP A 1 179 ? -14.740 0.760 8.205 1.00 95.12 179 TRP A O 1
ATOM 1475 N N . SER A 1 180 ? -14.471 1.899 6.312 1.00 94.31 180 SER A N 1
ATOM 1476 C CA . SER A 1 180 ? -15.914 2.093 6.096 1.00 94.31 180 SER A CA 1
ATOM 1477 C C . SER A 1 180 ? -16.707 0.784 5.995 1.00 94.31 180 SER A C 1
ATOM 1479 O O . SER A 1 180 ? -17.827 0.696 6.490 1.00 94.31 180 SER A O 1
ATOM 1481 N N . ARG A 1 181 ? -16.165 -0.245 5.326 1.00 93.62 181 ARG A N 1
ATOM 1482 C CA . ARG A 1 181 ? -16.860 -1.536 5.117 1.00 93.62 181 ARG A CA 1
ATOM 1483 C C . ARG A 1 181 ? -16.445 -2.643 6.068 1.00 93.62 181 ARG A C 1
ATOM 1485 O O . ARG A 1 181 ? -17.098 -3.688 6.098 1.00 93.62 181 ARG A O 1
ATOM 1492 N N . ASN A 1 182 ? -15.367 -2.431 6.803 1.00 92.06 182 ASN A N 1
ATOM 1493 C CA . ASN A 1 182 ? -14.919 -3.311 7.867 1.00 92.06 182 ASN A CA 1
ATOM 1494 C C . ASN A 1 182 ? -14.428 -2.397 8.994 1.00 92.06 182 ASN A C 1
ATOM 1496 O O . ASN A 1 182 ? -13.223 -2.165 9.075 1.00 92.06 182 ASN A O 1
ATOM 1500 N N . PRO A 1 183 ? -15.340 -1.807 9.786 1.00 92.06 183 PRO A N 1
ATOM 1501 C CA . PRO A 1 183 ? -14.944 -0.918 10.867 1.00 92.06 183 PRO A CA 1
ATOM 1502 C C . PRO A 1 183 ? -14.162 -1.706 11.925 1.00 92.06 183 PRO A C 1
ATOM 1504 O O . PRO A 1 183 ? -14.556 -2.828 12.262 1.00 92.06 183 PRO A O 1
ATOM 1507 N N . PRO A 1 184 ? -13.042 -1.164 12.423 1.00 92.44 184 PRO A N 1
ATOM 1508 C CA . PRO A 1 184 ? -12.268 -1.811 13.470 1.00 92.44 184 PRO A CA 1
ATOM 1509 C C . PRO A 1 184 ? -13.018 -1.802 14.802 1.00 92.44 184 PRO A C 1
ATOM 1511 O O . PRO A 1 184 ? -13.758 -0.872 15.116 1.00 92.44 184 PRO A O 1
ATOM 1514 N N . THR A 1 185 ? -12.782 -2.819 15.629 1.00 90.50 185 THR A N 1
ATOM 1515 C CA . THR A 1 185 ? -13.168 -2.775 17.046 1.00 90.50 185 THR A CA 1
ATOM 1516 C C . THR A 1 185 ? -12.047 -2.096 17.825 1.00 90.50 185 THR A C 1
ATOM 1518 O O . THR A 1 185 ? -11.033 -2.722 18.132 1.00 90.50 185 THR A O 1
ATOM 1521 N N . LEU A 1 186 ? -12.199 -0.796 18.080 1.00 89.25 186 LEU A N 1
ATOM 1522 C CA . LEU A 1 186 ? -11.205 -0.004 18.802 1.00 89.25 186 LEU A CA 1
ATOM 1523 C C . LEU A 1 186 ? -11.458 -0.047 20.319 1.00 89.25 186 LEU A C 1
ATOM 1525 O O . LEU A 1 186 ? -12.614 -0.006 20.746 1.00 89.25 186 LEU A O 1
ATOM 1529 N N . PRO A 1 187 ? -10.402 -0.108 21.149 1.00 88.06 187 PRO A N 1
ATOM 1530 C CA . PRO A 1 187 ? -10.537 0.049 22.591 1.00 88.06 187 PRO A CA 1
ATOM 1531 C C . PRO A 1 187 ? -11.019 1.469 22.946 1.00 88.06 187 PRO A C 1
ATOM 1533 O O . PRO A 1 187 ? -10.796 2.400 22.168 1.00 88.06 187 PRO A O 1
ATOM 1536 N N . PRO A 1 188 ? -11.613 1.682 24.138 1.00 88.12 188 PRO A N 1
ATOM 1537 C CA . PRO A 1 188 ? -12.137 2.989 24.549 1.00 88.12 188 PRO A CA 1
ATOM 1538 C C . PRO A 1 188 ? -11.109 4.126 24.482 1.00 88.12 188 PRO A C 1
ATOM 1540 O O . PRO A 1 188 ? -11.458 5.249 24.123 1.00 88.12 188 PRO A O 1
ATOM 1543 N N . THR A 1 189 ? -9.834 3.826 24.749 1.00 87.00 189 THR A N 1
ATOM 1544 C CA . THR A 1 189 ? -8.715 4.780 24.650 1.00 87.00 189 THR A CA 1
ATOM 1545 C C . THR A 1 189 ? -8.510 5.328 23.234 1.00 87.00 189 THR A C 1
ATOM 1547 O O . THR A 1 189 ? -7.984 6.422 23.066 1.00 87.00 189 THR A O 1
ATOM 1550 N N . LEU A 1 190 ? -8.976 4.608 22.212 1.00 89.38 190 LEU A N 1
ATOM 1551 C CA . LEU A 1 190 ? -8.859 4.962 20.797 1.00 89.38 190 LEU A CA 1
ATOM 1552 C C . LEU A 1 190 ? -10.204 5.351 20.166 1.00 89.38 190 LEU A C 1
ATOM 1554 O O . LEU A 1 190 ? -10.296 5.481 18.950 1.00 89.38 190 LEU A O 1
ATOM 1558 N N . SER A 1 191 ? -11.248 5.557 20.975 1.00 87.75 191 SER A N 1
ATOM 1559 C CA . SER A 1 191 ? -12.590 5.942 20.501 1.00 87.75 191 SER A CA 1
ATOM 1560 C C . SER A 1 191 ? -12.638 7.300 19.790 1.00 87.75 191 SER A C 1
ATOM 1562 O O . SER A 1 191 ? -13.566 7.560 19.030 1.00 87.75 191 SER A O 1
ATOM 1564 N N . HIS A 1 192 ? -11.632 8.149 20.010 1.00 87.88 192 HIS A N 1
ATOM 1565 C CA . HIS A 1 192 ? -11.492 9.449 19.357 1.00 87.88 192 HIS A CA 1
ATOM 1566 C C . HIS A 1 192 ? -11.083 9.350 17.878 1.00 87.88 192 HIS A C 1
ATOM 1568 O O . HIS A 1 192 ? -11.183 10.339 17.161 1.00 87.88 192 HIS A O 1
ATOM 1574 N N . ILE A 1 193 ? -10.606 8.187 17.422 1.00 91.06 193 ILE A N 1
ATOM 1575 C CA . ILE A 1 193 ? -10.206 7.970 16.031 1.00 91.06 193 ILE A CA 1
ATOM 1576 C C . ILE A 1 193 ? -11.465 7.727 15.197 1.00 91.06 193 ILE A C 1
ATOM 1578 O O . ILE A 1 193 ? -12.110 6.686 15.330 1.00 91.06 193 ILE A O 1
ATOM 1582 N N . ILE A 1 194 ? -11.797 8.667 14.312 1.00 91.75 194 ILE A N 1
ATOM 1583 C CA . ILE A 1 194 ? -13.028 8.623 13.505 1.00 91.75 194 ILE A CA 1
ATOM 1584 C C . ILE A 1 194 ? -12.767 8.357 12.020 1.00 91.75 194 ILE A C 1
ATOM 1586 O O . ILE A 1 194 ? -13.699 8.029 11.276 1.00 91.75 194 ILE A O 1
ATOM 1590 N N . SER A 1 195 ? -11.508 8.433 11.583 1.00 93.38 195 SER A N 1
ATOM 1591 C CA . SER A 1 195 ? -11.114 8.173 10.197 1.00 9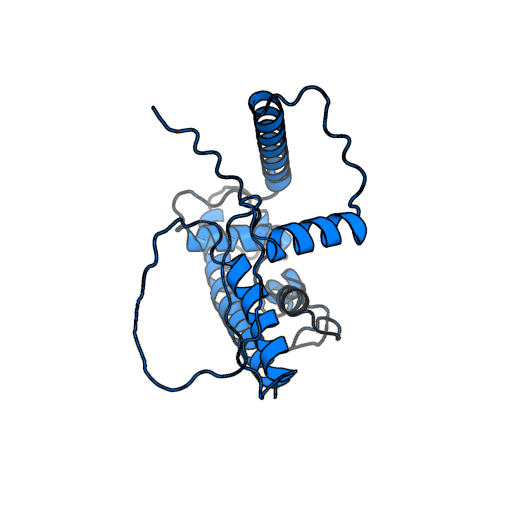3.38 195 SER A CA 1
ATOM 1592 C C . SER A 1 195 ? -9.880 7.280 10.057 1.00 93.38 195 SER A C 1
ATOM 1594 O O . SER A 1 195 ? -9.066 7.115 10.968 1.00 93.38 195 SER A O 1
ATOM 1596 N N . TRP A 1 196 ? -9.726 6.718 8.855 1.00 93.44 196 TRP A N 1
ATOM 1597 C CA . TRP A 1 196 ? -8.552 5.935 8.475 1.00 93.44 196 TRP A CA 1
ATOM 1598 C C . TRP A 1 196 ? -7.271 6.776 8.529 1.00 93.44 196 TRP A C 1
ATOM 1600 O O . TRP A 1 196 ? -6.238 6.317 9.011 1.00 93.44 196 TRP A O 1
ATOM 1610 N N . GLU A 1 197 ? -7.336 8.014 8.048 1.00 91.94 197 GLU A N 1
ATOM 1611 C CA . GLU A 1 197 ? -6.209 8.937 7.987 1.00 91.94 197 GLU A CA 1
ATOM 1612 C C . GLU A 1 197 ? -5.723 9.327 9.388 1.00 91.94 197 GLU A C 1
ATOM 1614 O O . GLU A 1 197 ? -4.516 9.310 9.632 1.00 91.94 197 GLU A O 1
ATOM 1619 N N . GLU A 1 198 ? -6.645 9.595 10.318 1.00 91.06 198 GLU A N 1
ATOM 1620 C CA . GLU A 1 198 ? -6.320 9.854 11.726 1.00 91.06 198 GLU A CA 1
ATOM 1621 C C . GLU A 1 198 ? -5.635 8.657 12.378 1.00 91.06 198 GLU A C 1
ATOM 1623 O O . GLU A 1 198 ? -4.619 8.829 13.051 1.00 91.06 198 GLU A O 1
ATOM 1628 N N . TRP A 1 199 ? -6.126 7.437 12.125 1.00 92.06 199 TRP A N 1
ATOM 1629 C CA . TRP A 1 199 ? -5.516 6.228 12.681 1.00 92.06 199 TRP A CA 1
ATOM 1630 C C . TRP A 1 199 ? -4.049 6.079 12.255 1.00 92.06 199 TRP A C 1
ATOM 1632 O O . TRP A 1 199 ? -3.197 5.646 13.032 1.00 92.06 199 TRP A O 1
ATOM 1642 N N . LEU A 1 200 ? -3.733 6.463 11.016 1.00 90.94 200 LEU A N 1
ATOM 1643 C CA . LEU A 1 200 ? -2.378 6.388 10.474 1.00 90.94 200 LEU A CA 1
ATOM 1644 C C . LEU A 1 200 ? -1.466 7.529 10.935 1.00 90.94 200 LEU A C 1
ATOM 1646 O O . LEU A 1 200 ? -0.245 7.344 10.934 1.00 90.94 200 LEU A O 1
ATOM 1650 N N . ALA A 1 201 ? -2.034 8.683 11.291 1.00 87.62 201 ALA A N 1
ATOM 1651 C CA . ALA A 1 201 ? -1.321 9.919 11.616 1.00 87.62 201 ALA A CA 1
ATOM 1652 C C . ALA A 1 201 ? -1.028 10.112 13.113 1.00 87.62 201 ALA A C 1
ATOM 1654 O O . ALA A 1 201 ? -0.501 11.159 13.490 1.00 87.62 201 ALA A O 1
ATOM 1655 N N . LEU A 1 202 ? -1.335 9.128 13.964 1.00 82.44 202 LEU A N 1
ATOM 1656 C CA . LEU A 1 202 ? -1.165 9.265 15.411 1.00 82.44 202 LEU A CA 1
ATOM 1657 C C . LEU A 1 202 ? 0.273 9.664 15.798 1.00 82.44 202 LEU A C 1
ATOM 1659 O O . LEU A 1 202 ? 1.230 8.995 15.396 1.00 82.44 202 LEU A O 1
ATOM 1663 N N . PRO A 1 203 ? 0.455 10.731 16.594 1.00 73.94 203 PRO A N 1
ATOM 1664 C CA . PRO A 1 203 ? 1.771 11.125 17.070 1.00 73.94 203 PRO A CA 1
ATOM 1665 C C . PRO A 1 203 ? 2.340 10.058 18.009 1.00 73.94 203 PRO A C 1
ATOM 1667 O O . PRO A 1 203 ? 1.603 9.328 18.666 1.00 73.94 203 PRO A O 1
ATOM 1670 N N . MET A 1 204 ? 3.671 9.987 18.098 1.00 71.31 204 MET A N 1
ATOM 1671 C CA . MET A 1 204 ? 4.369 9.072 19.006 1.00 71.31 204 MET A CA 1
ATOM 1672 C C . MET A 1 204 ? 4.105 9.473 20.473 1.00 71.31 204 MET A C 1
ATOM 1674 O O . MET A 1 204 ? 4.840 10.271 21.043 1.00 71.31 204 MET A O 1
ATOM 1678 N N . GLY A 1 205 ? 3.048 8.926 21.068 1.00 73.81 205 GLY A N 1
ATOM 1679 C CA . GLY A 1 205 ? 2.667 9.029 22.479 1.00 73.81 205 GLY A CA 1
ATOM 1680 C C . GLY A 1 205 ? 2.343 7.668 23.113 1.00 73.81 205 GLY A C 1
ATOM 1681 O O . GLY A 1 205 ? 2.609 6.613 22.528 1.00 73.81 205 GLY A O 1
ATOM 1682 N N . THR A 1 206 ? 1.751 7.688 24.308 1.00 70.19 206 THR A N 1
ATOM 1683 C CA . THR A 1 206 ? 1.404 6.489 25.100 1.00 70.19 206 THR A CA 1
ATOM 1684 C C . THR A 1 206 ? 0.435 5.548 24.390 1.00 70.19 206 THR A C 1
ATOM 1686 O O . THR A 1 206 ? 0.545 4.336 24.548 1.00 70.19 206 THR A O 1
ATOM 1689 N N . ASP A 1 207 ? -0.450 6.087 23.552 1.00 79.44 207 ASP A N 1
ATOM 1690 C CA . ASP A 1 207 ? -1.497 5.310 22.879 1.00 79.44 207 ASP A CA 1
ATOM 1691 C C . ASP A 1 207 ? -1.040 4.717 21.537 1.00 79.44 207 ASP A C 1
ATOM 1693 O O . ASP A 1 207 ? -1.692 3.831 20.985 1.00 79.44 207 ASP A O 1
ATOM 1697 N N . THR A 1 208 ? 0.115 5.153 21.018 1.00 84.44 208 THR A N 1
ATOM 1698 C CA . THR A 1 208 ? 0.657 4.706 19.719 1.00 84.44 208 THR A CA 1
ATOM 1699 C C . THR A 1 208 ? 0.866 3.197 19.640 1.00 84.44 208 THR A C 1
ATOM 1701 O O . THR A 1 208 ? 0.474 2.609 18.633 1.00 84.44 208 THR A O 1
ATOM 1704 N N . PRO A 1 209 ? 1.481 2.531 20.641 1.00 87.50 209 PRO A N 1
ATOM 1705 C CA . PRO A 1 209 ? 1.667 1.085 20.594 1.00 87.50 209 PRO A CA 1
ATOM 1706 C C . PRO A 1 209 ? 0.326 0.352 20.496 1.00 87.50 209 PRO A C 1
ATOM 1708 O O . PRO A 1 209 ? 0.162 -0.488 19.613 1.00 87.50 209 PRO A O 1
ATOM 1711 N N . THR A 1 210 ? -0.648 0.748 21.320 1.00 89.38 210 THR A N 1
ATOM 1712 C CA . THR A 1 210 ? -2.008 0.191 21.337 1.00 89.38 210 THR A CA 1
ATOM 1713 C C . THR A 1 210 ? -2.720 0.408 20.005 1.00 89.38 210 THR A C 1
ATOM 1715 O O . THR A 1 210 ? -3.347 -0.505 19.470 1.00 89.38 210 THR A O 1
ATOM 1718 N N . ALA A 1 211 ? -2.596 1.599 19.420 1.00 90.44 211 ALA A N 1
ATOM 1719 C CA . ALA A 1 211 ? -3.220 1.914 18.142 1.00 90.44 211 ALA A CA 1
ATOM 1720 C C . ALA A 1 211 ? -2.590 1.170 16.966 1.00 90.44 211 ALA A C 1
ATOM 1722 O O . ALA A 1 211 ? -3.312 0.709 16.081 1.00 90.44 211 ALA A O 1
ATOM 1723 N N . LEU A 1 212 ? -1.264 1.018 16.960 1.00 91.25 212 LEU A N 1
ATOM 1724 C CA . LEU A 1 212 ? -0.560 0.228 15.954 1.00 91.25 212 LEU A CA 1
ATOM 1725 C C . LEU A 1 212 ? -0.902 -1.257 16.078 1.00 91.25 212 LEU A C 1
ATOM 1727 O O . LEU A 1 212 ? -1.090 -1.922 15.062 1.00 91.25 212 LEU A O 1
ATOM 1731 N N . GLU A 1 213 ? -1.012 -1.775 17.297 1.00 91.81 213 GLU A N 1
ATOM 1732 C CA . GLU A 1 213 ? -1.442 -3.149 17.538 1.00 91.81 213 GLU A CA 1
ATOM 1733 C C . GLU A 1 213 ? -2.874 -3.381 17.043 1.00 91.81 213 GLU A C 1
ATOM 1735 O O . GLU A 1 213 ? -3.108 -4.306 16.264 1.00 91.81 213 GLU A O 1
ATOM 1740 N N . ALA A 1 214 ? -3.809 -2.491 17.386 1.00 93.38 214 ALA A N 1
ATOM 1741 C CA . ALA A 1 214 ? -5.176 -2.539 16.876 1.00 93.38 214 ALA A CA 1
ATOM 1742 C C . ALA A 1 214 ? -5.215 -2.479 15.335 1.00 93.38 214 ALA A C 1
ATOM 1744 O O . ALA A 1 214 ? -5.940 -3.251 14.704 1.00 93.38 214 ALA A O 1
ATOM 1745 N N . LEU A 1 215 ? -4.388 -1.626 14.714 1.00 94.19 215 LEU A N 1
ATOM 1746 C CA . LEU A 1 215 ? -4.297 -1.500 13.255 1.00 94.19 215 LEU A CA 1
ATOM 1747 C C . LEU A 1 215 ? -3.845 -2.807 12.605 1.00 94.19 215 LEU A C 1
ATOM 1749 O O . LEU A 1 215 ? -4.397 -3.221 11.583 1.00 94.19 215 LEU A O 1
ATOM 1753 N N . ILE A 1 216 ? -2.836 -3.457 13.184 1.00 94.69 216 ILE A N 1
ATOM 1754 C CA . ILE A 1 216 ? -2.301 -4.731 12.698 1.00 94.69 216 ILE A CA 1
ATOM 1755 C C . ILE A 1 216 ? -3.338 -5.837 12.849 1.00 94.69 216 ILE A C 1
ATOM 1757 O O . ILE A 1 216 ? -3.599 -6.549 11.877 1.00 94.69 216 ILE A O 1
ATOM 1761 N N . ASN A 1 217 ? -3.931 -5.960 14.037 1.00 95.00 217 ASN A N 1
ATOM 1762 C CA . ASN A 1 217 ? -4.915 -6.992 14.351 1.00 95.00 217 ASN A CA 1
ATOM 1763 C C . ASN A 1 217 ? -6.148 -6.880 13.449 1.00 95.00 217 ASN A C 1
ATOM 1765 O O . ASN A 1 217 ? -6.690 -7.893 13.017 1.00 95.00 217 ASN A O 1
ATOM 1769 N N . HIS A 1 218 ? -6.530 -5.656 13.085 1.00 95.88 218 HIS A N 1
ATOM 1770 C CA . HIS A 1 218 ? -7.606 -5.395 12.136 1.00 95.88 218 HIS A CA 1
ATOM 1771 C C . HIS A 1 218 ? -7.211 -5.674 10.680 1.00 95.88 218 HIS A C 1
ATOM 1773 O O . HIS A 1 218 ? -7.901 -6.371 9.935 1.00 95.88 218 HIS A O 1
ATOM 1779 N N . SER A 1 219 ? -6.069 -5.138 10.248 1.00 95.88 219 SER A N 1
ATOM 1780 C CA . SER A 1 219 ? -5.708 -5.110 8.828 1.00 95.88 219 SER A CA 1
ATOM 1781 C C . SER A 1 219 ? -5.103 -6.424 8.330 1.00 95.88 219 SER A C 1
ATOM 1783 O O . SER A 1 219 ? -5.253 -6.757 7.154 1.00 95.88 219 SER A O 1
ATOM 1785 N N . SER A 1 220 ? -4.411 -7.184 9.183 1.00 95.62 220 SER A N 1
ATOM 1786 C CA . SER A 1 220 ? -3.759 -8.441 8.792 1.00 95.62 220 SER A CA 1
ATOM 1787 C C . SER A 1 220 ? -4.740 -9.505 8.272 1.00 95.62 220 SER A C 1
ATOM 1789 O O . SER A 1 220 ? -4.564 -9.937 7.127 1.00 95.62 220 SER A O 1
ATOM 1791 N N . PRO A 1 221 ? -5.800 -9.892 9.012 1.00 95.75 221 PRO A N 1
ATOM 1792 C CA . PRO A 1 221 ? -6.739 -10.913 8.539 1.00 95.75 221 PRO A CA 1
ATOM 1793 C C . PRO A 1 221 ? -7.517 -10.462 7.295 1.00 95.75 221 PRO A C 1
ATOM 1795 O O . PRO A 1 221 ? -7.731 -11.246 6.370 1.00 95.75 221 PRO A O 1
ATOM 1798 N N . LEU A 1 222 ? -7.886 -9.177 7.211 1.00 94.94 222 LEU A N 1
ATOM 1799 C CA . LEU A 1 222 ? -8.550 -8.620 6.029 1.00 94.94 222 LEU A CA 1
ATOM 1800 C C . LEU A 1 222 ? -7.643 -8.673 4.796 1.00 94.94 222 LEU A C 1
ATOM 1802 O O . LEU A 1 222 ? -8.072 -9.095 3.722 1.00 94.94 222 LEU A O 1
ATOM 1806 N N . ALA A 1 223 ? -6.375 -8.284 4.946 1.00 94.88 223 ALA A N 1
ATOM 1807 C CA . ALA A 1 223 ? -5.389 -8.355 3.876 1.00 94.88 223 ALA A CA 1
ATOM 1808 C C . ALA A 1 223 ? -5.221 -9.785 3.352 1.00 94.88 223 ALA A C 1
ATOM 1810 O O . ALA A 1 223 ? -5.160 -9.986 2.140 1.00 94.88 223 ALA A O 1
ATOM 1811 N N . GLU A 1 224 ? -5.149 -10.769 4.245 1.00 94.50 224 GLU A N 1
ATOM 1812 C CA . GLU A 1 224 ? -5.031 -12.182 3.888 1.00 94.50 224 GLU A CA 1
ATOM 1813 C C . GLU A 1 224 ? -6.278 -12.690 3.153 1.00 94.50 224 GLU A C 1
ATOM 1815 O O . GLU A 1 224 ? -6.167 -13.175 2.025 1.00 94.50 224 GLU A O 1
ATOM 1820 N N . SER A 1 225 ? -7.469 -12.429 3.698 1.00 94.06 225 SER A N 1
ATOM 1821 C CA . SER A 1 225 ? -8.749 -12.767 3.062 1.00 94.06 225 SER A CA 1
ATOM 1822 C C . SER A 1 225 ? -8.882 -12.184 1.645 1.00 94.06 225 SER A C 1
ATOM 1824 O O . SER A 1 225 ? -9.301 -12.871 0.704 1.00 94.06 225 SER A O 1
ATOM 1826 N N . ILE A 1 226 ? -8.467 -10.927 1.445 1.00 92.19 226 ILE A N 1
ATOM 1827 C CA . ILE A 1 226 ? -8.494 -10.269 0.130 1.00 92.19 226 ILE A CA 1
ATOM 1828 C C . ILE A 1 226 ? -7.507 -10.926 -0.838 1.00 92.19 226 ILE A C 1
ATOM 1830 O O . ILE A 1 226 ? -7.870 -11.165 -1.995 1.00 92.19 226 ILE A O 1
ATOM 1834 N N . ARG A 1 227 ? -6.277 -11.232 -0.393 1.00 91.81 227 ARG A N 1
ATOM 1835 C CA . ARG A 1 227 ? -5.274 -11.930 -1.221 1.00 91.81 227 ARG A CA 1
ATOM 1836 C C . ARG A 1 227 ? -5.818 -13.271 -1.703 1.00 91.81 227 ARG A C 1
ATOM 1838 O O . ARG A 1 227 ? -5.746 -13.550 -2.899 1.00 91.81 227 ARG A O 1
ATOM 1845 N N . GLU A 1 228 ? -6.399 -14.064 -0.808 1.00 90.44 228 GLU A N 1
ATOM 1846 C CA . GLU A 1 228 ? -6.969 -15.368 -1.149 1.00 90.44 228 GLU A CA 1
ATOM 1847 C C . GLU A 1 228 ? -8.140 -15.253 -2.125 1.00 90.44 228 GLU A C 1
ATOM 1849 O O . GLU A 1 228 ? -8.176 -15.933 -3.153 1.00 90.44 228 GLU A O 1
ATOM 1854 N N . THR A 1 229 ? -9.084 -14.354 -1.843 1.00 87.44 229 THR A N 1
ATOM 1855 C CA . THR A 1 229 ? -10.274 -14.156 -2.680 1.00 87.44 229 THR A CA 1
ATOM 1856 C C . THR A 1 229 ? -9.891 -13.697 -4.088 1.00 87.44 229 THR A C 1
ATOM 1858 O O . THR A 1 229 ? -10.425 -14.191 -5.087 1.00 87.44 229 THR A O 1
ATOM 1861 N N . CYS A 1 230 ? -8.923 -12.784 -4.194 1.00 83.50 230 CYS A N 1
ATOM 1862 C CA . CYS A 1 230 ? -8.442 -12.293 -5.480 1.00 83.50 230 CYS A CA 1
ATOM 1863 C C . CYS A 1 230 ? -7.637 -13.354 -6.243 1.00 83.50 230 CYS A C 1
ATOM 1865 O O . CYS A 1 230 ? -7.802 -13.454 -7.461 1.00 83.50 230 CYS A O 1
ATOM 1867 N N . ALA A 1 231 ? -6.841 -14.174 -5.548 1.00 80.50 231 ALA A N 1
ATOM 1868 C CA . ALA A 1 231 ? -6.089 -15.274 -6.147 1.00 80.50 231 ALA A CA 1
ATOM 1869 C C . ALA A 1 231 ? -6.997 -16.401 -6.670 1.00 80.50 231 ALA A C 1
ATOM 1871 O O . ALA A 1 231 ? -6.732 -16.957 -7.730 1.00 80.50 231 ALA A O 1
ATOM 1872 N N . ARG A 1 232 ? -8.102 -16.727 -5.987 1.00 76.75 232 ARG A N 1
ATOM 1873 C CA . ARG A 1 232 ? -9.051 -17.750 -6.472 1.00 76.75 232 ARG A CA 1
ATOM 1874 C C . ARG A 1 232 ? -9.812 -17.292 -7.719 1.00 76.75 232 ARG A C 1
ATOM 1876 O O . ARG A 1 232 ? -10.063 -18.092 -8.619 1.00 76.75 232 ARG A O 1
ATOM 1883 N N . ARG A 1 233 ? -10.168 -16.003 -7.803 1.00 66.75 233 ARG A N 1
ATOM 1884 C CA . ARG A 1 233 ? -10.899 -15.454 -8.961 1.00 66.75 233 ARG A CA 1
ATOM 1885 C C . ARG A 1 233 ? -10.082 -15.479 -10.252 1.00 66.75 233 ARG A C 1
ATOM 1887 O O . ARG A 1 233 ? -10.666 -15.682 -11.307 1.00 66.75 233 ARG A O 1
ATOM 1894 N N . THR A 1 234 ? -8.761 -15.313 -10.191 1.00 59.19 234 THR A N 1
ATOM 1895 C CA . THR A 1 234 ? -7.912 -15.355 -11.396 1.00 59.19 234 THR A CA 1
ATOM 1896 C C . THR A 1 234 ? -7.769 -16.749 -11.996 1.00 59.19 234 THR A C 1
ATOM 1898 O O . THR A 1 234 ? -7.517 -16.860 -13.193 1.00 59.19 234 THR A O 1
ATOM 1901 N N . VAL A 1 235 ? -7.950 -17.805 -11.198 1.00 59.84 235 VAL A N 1
ATOM 1902 C CA . VAL A 1 235 ? -7.937 -19.190 -11.691 1.00 59.84 235 VAL A CA 1
ATOM 1903 C C . VAL A 1 235 ? -9.215 -19.501 -12.477 1.00 59.84 235 VAL A C 1
ATOM 1905 O O . VAL A 1 235 ? -9.141 -20.145 -13.516 1.00 59.84 235 VAL A O 1
ATOM 1908 N N . ARG A 1 236 ? -10.375 -18.998 -12.032 1.00 55.09 236 ARG A N 1
ATOM 1909 C CA . ARG A 1 236 ? -11.681 -19.277 -12.663 1.00 55.09 236 ARG A CA 1
ATOM 1910 C C . ARG A 1 236 ? -11.947 -18.523 -13.965 1.00 55.09 236 ARG A C 1
ATOM 1912 O O . ARG A 1 236 ? -12.715 -19.004 -14.776 1.00 55.09 236 ARG A O 1
ATOM 1919 N N . THR A 1 237 ? -11.344 -17.358 -14.185 1.00 51.91 237 THR A N 1
ATOM 1920 C CA . THR A 1 237 ? -11.547 -16.586 -15.430 1.00 51.91 237 THR A CA 1
ATOM 1921 C C . THR A 1 237 ? -10.640 -17.039 -16.582 1.00 51.91 237 THR A C 1
ATOM 1923 O O . THR A 1 237 ? -10.536 -16.338 -17.582 1.00 51.91 237 THR A O 1
ATOM 1926 N N . ARG A 1 238 ? -9.900 -18.144 -16.419 1.00 48.16 238 ARG A N 1
ATOM 1927 C CA . ARG A 1 238 ? -8.967 -18.695 -17.420 1.00 48.16 238 ARG A CA 1
ATOM 1928 C C . ARG A 1 238 ? -9.394 -20.062 -17.977 1.00 48.16 238 ARG A C 1
ATOM 1930 O O . ARG A 1 238 ? -8.632 -20.637 -18.748 1.00 48.16 238 ARG A O 1
ATOM 1937 N N . THR A 1 239 ? -10.558 -20.563 -17.572 1.00 39.12 239 THR A N 1
ATOM 1938 C CA . THR A 1 239 ? -11.242 -21.734 -18.147 1.00 39.12 239 THR A CA 1
ATOM 1939 C C . THR A 1 239 ? -12.337 -21.261 -19.077 1.00 39.12 239 THR A C 1
ATOM 1941 O O . THR A 1 239 ? -12.442 -21.830 -20.178 1.00 39.12 239 THR A O 1
#

Nearest PDB structures (foldseek):
  8uw3-assembly1_A  TM=6.239E-01  e=8.878E+00  Homo sapiens

InterPro domains:
  IPR012337 Ribonuclease H-like superfamily [SSF53098] (31-82)
  IPR036397 Ribonuclease H superfamily [G3DSA:3.30.420.10] (22-87)

=== Feature glossary ===
The features interleaved in this record are:

— What the protein is —

Sequence gives the chain of amino acids in standard one-letter code (A=alanine, C=cysteine, …, Y=tyrosine), read N→C. It is the only feature that is directly encoded by the gene; all structural features are derived from the folded form of this sequence.

Database cross-references. InterPro integrates a dozen domain/family signature databases into unified entries with residue-range hits. GO terms attach function/process/location labels with evidence codes. CATH codes position the fold in a four-level structural taxonomy. Organism is the NCBI-taxonomy species name.

— Where its atoms are —

Atomic coordinates in PDBx/mmCIF format — the same representation the Protein Data Bank distributes. Each line of the _atom_site loop places one backbone atom in Cartesian space (units: ångströms, origin: arbitrary).

The six renders are orthographic views along the three Cartesian axes in both directions. Representation (cartoon, sticks, or surface) and color scheme (sequence-rainbow or by-chain) vary across proteins so the training set covers all the common visualization conventions.

— Local backbone conformation —

Eight-state secondary structure (DSSP): H is the canonical α-helix, G the tighter 3₁₀-helix, I the wider π-helix; E/B are β-structure, T and S are turns and bends, and '-' is everything else. DSSP derives these from the pattern of main-chain N–H···O=C hydrogen bonds, not from the sequence.

P-SEA three-state annotation labels each residue as helix, strand, or coil based purely on the geometry of the Cα trace. It serves as a fallback when the full backbone (and thus DSSP) is unavailable.

The φ/ψ torsion pair specifies the backbone conformation at each residue. φ rotates about the N–Cα bond, ψ about the Cα–C bond. Steric clashes forbid most of the (φ, ψ) plane — the allowed regions (α-helix basin, β-sheet basin, left-handed helix) are the Ramachandran-allowed regions.

— Global shape and packing —

The geometric summary reports three shape descriptors. Rg (radius of gyration) measures how spread out the Cα atoms are about their centre of mass; compact globular proteins have small Rg, elongated or unfolded ones large. Cα contacts (<8 Å, |i−j|>4) count long-range residue pairs in spatial proximity — high for tightly packed folds, near zero for rods or random coil. The bounding-box extents give the protein's footprint along x, y, z in Å.

Solvent-accessible surface area (SASA) is the area in Å² traced out by the centre of a 1.4 Å probe sphere (a water molecule) rolled over the protein's van der Waals surface (Shrake–Rupley / Lee–Richards construction). Buried residues have near-zero SASA; fully exposed residues can exceed 200 Å². The total SASA scales roughly with the number of surface residues.

The contact map is a binary N×N matrix image: pixel (i, j) is dark where Cα_i and Cα_j are within 8 Å and |i−j|>4. Because the |i−j|>4 filter removes local helical contacts, off-diagonal stripes parallel to the main diagonal indicate parallel β-sheets; stripes perpendicular to it indicate antiparallel β-sheets. The Ramachandran plot scatters every residue's (φ, ψ) pair against the sterically allowed regions. The PAE heatmap renders the predicted-aligned-error matrix.

— Structural neighborhood —

3Di is Foldseek's structural alphabet. Each residue is assigned one of twenty discrete states based on how its Cα sits relative to its spatial (not sequential) neighbors. Aligning 3Di strings finds structural homologs roughly as well as full 3D superposition, but orders of magnitude faster.

Nearest PDB neigh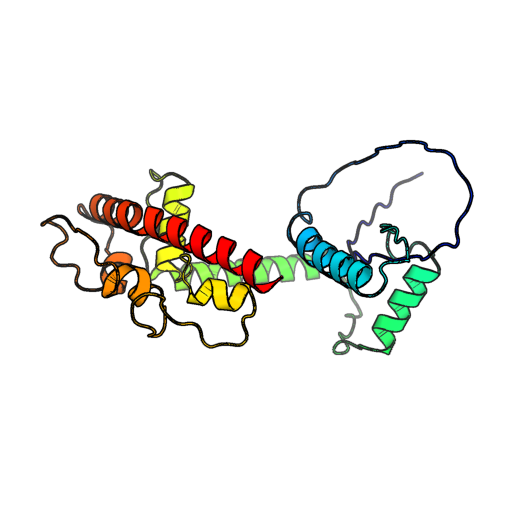bors are the top structural matches found by Foldseek when searching this structure against the entire Protein Data Bank. Each hit reports a TM-score (0 to 1; >0.5 almost always implies the same fold) and an E-value. These are *structural* homologs — they may share no detectable sequence similarity.

— Confidence and disorder —

For AlphaFold models, the B-factor field carries pLDDT — the model's own estimate of local accuracy on a 0–100 scale. Regions with pLDDT<50 should be treated as essentially unmodeled; they often correspond to intrinsically disordered segments.

Crystallographic B-factors measure how much each atom's electron density is smeared out, in Å². They rise in mobile loops and surface residues and fall in the buried interior. In AlphaFold models this column is repurposed to hold pLDDT instead.

Predicted aligned error is AlphaFold's pairwise confidence. Unlike pLDDT (per-residue), PAE is per-residue-pair and captures whether two parts of the structure are correctly placed relative to each other. Units are ångströms of expected positional error.